Protein AF-A0A7S2VD18-F1 (afdb_monomer_lite)

Structure (mmCIF, N/CA/C/O backbone):
data_AF-A0A7S2VD18-F1
#
_entry.id   AF-A0A7S2VD18-F1
#
loop_
_atom_site.group_PDB
_atom_site.id
_atom_site.type_symbol
_atom_site.label_atom_id
_atom_site.label_alt_id
_atom_site.label_comp_id
_atom_site.label_asym_id
_atom_site.label_entity_id
_atom_site.label_seq_id
_atom_site.pdbx_PDB_ins_code
_atom_site.Cartn_x
_atom_site.Cartn_y
_atom_site.Cartn_z
_atom_site.occupancy
_atom_site.B_iso_or_equiv
_atom_site.auth_seq_id
_atom_site.auth_comp_id
_atom_site.auth_asym_id
_atom_site.auth_atom_id
_atom_site.pdbx_PDB_model_num
ATOM 1 N N . HIS A 1 1 ? -31.884 -11.769 34.885 1.00 42.38 1 HIS A N 1
ATOM 2 C CA . HIS A 1 1 ? -31.920 -12.269 33.497 1.00 42.38 1 HIS A CA 1
ATOM 3 C C . HIS A 1 1 ? -33.340 -12.726 33.202 1.00 42.38 1 HIS A C 1
ATOM 5 O O . HIS A 1 1 ? -33.779 -13.663 33.851 1.00 42.38 1 HIS A O 1
ATOM 11 N N . ASN A 1 2 ? -34.053 -12.038 32.304 1.00 47.75 2 ASN A N 1
ATOM 12 C CA . ASN A 1 2 ? -35.489 -12.194 31.984 1.00 47.75 2 ASN A CA 1
ATOM 13 C C . ASN A 1 2 ? -36.463 -11.432 32.894 1.00 47.75 2 ASN A C 1
ATOM 15 O O . ASN A 1 2 ? -37.519 -11.945 33.254 1.00 47.75 2 ASN A O 1
ATOM 19 N N . THR A 1 3 ? -36.136 -10.190 33.248 1.00 57.00 3 THR A N 1
ATOM 20 C CA . THR A 1 3 ? -37.194 -9.248 33.628 1.00 57.00 3 THR A CA 1
ATOM 21 C C . THR A 1 3 ? -37.973 -8.923 32.356 1.00 57.00 3 THR A C 1
ATOM 23 O O . THR A 1 3 ? -37.357 -8.606 31.337 1.00 57.00 3 THR A O 1
ATOM 26 N N . GLU A 1 4 ? -39.301 -9.046 32.381 1.00 71.44 4 GLU A N 1
ATOM 27 C CA . GLU A 1 4 ? -40.125 -8.611 31.252 1.00 71.44 4 GLU A CA 1
ATOM 28 C C . GLU A 1 4 ? -39.798 -7.152 30.925 1.00 71.44 4 GLU A C 1
ATOM 30 O O . GLU A 1 4 ? -39.636 -6.325 31.829 1.00 71.44 4 GLU A O 1
ATOM 35 N N . VAL A 1 5 ? -39.660 -6.846 29.632 1.00 76.94 5 VAL A N 1
ATOM 36 C CA . VAL A 1 5 ? -39.446 -5.472 29.175 1.00 76.94 5 VAL A CA 1
ATOM 37 C C . VAL A 1 5 ? -40.601 -4.633 29.736 1.00 76.94 5 VAL A C 1
ATOM 39 O O . VAL A 1 5 ? -41.756 -4.944 29.431 1.00 76.94 5 VAL A O 1
ATOM 42 N N . PRO A 1 6 ? -40.336 -3.614 30.580 1.00 79.00 6 PRO A N 1
ATOM 43 C CA . PRO A 1 6 ? -41.397 -2.857 31.231 1.00 79.00 6 PRO A CA 1
ATOM 44 C C . PRO A 1 6 ? -42.382 -2.309 30.201 1.00 79.00 6 PRO A C 1
ATOM 46 O O . PRO A 1 6 ? -41.964 -1.870 29.128 1.00 79.00 6 PRO A O 1
ATOM 49 N N . ALA A 1 7 ? -43.676 -2.299 30.526 1.00 76.00 7 ALA A N 1
ATOM 50 C CA . ALA A 1 7 ? -44.708 -1.808 29.616 1.00 76.00 7 ALA A CA 1
ATOM 51 C C . ALA A 1 7 ? -44.347 -0.411 29.067 1.00 76.00 7 ALA A C 1
ATOM 53 O O . ALA A 1 7 ? -44.071 0.513 29.832 1.00 76.00 7 ALA A O 1
ATOM 54 N N . GLY A 1 8 ? -44.309 -0.278 27.737 1.00 79.00 8 GLY A N 1
ATOM 55 C CA . GLY A 1 8 ? -43.903 0.950 27.037 1.00 79.00 8 GLY A CA 1
ATOM 56 C C . GLY A 1 8 ? -42.400 1.092 26.751 1.00 79.00 8 GLY A C 1
ATOM 57 O O . GLY A 1 8 ? -42.011 2.050 26.092 1.00 79.00 8 GLY A O 1
ATOM 58 N N . SER A 1 9 ? -41.555 0.158 27.198 1.00 83.19 9 SER A N 1
ATOM 59 C CA . SER A 1 9 ? -40.133 0.090 26.820 1.00 83.19 9 SER A CA 1
ATOM 60 C C . SER A 1 9 ? -39.953 -0.757 25.549 1.00 83.19 9 SER A C 1
ATOM 62 O O . SER A 1 9 ? -40.759 -1.643 25.269 1.00 83.19 9 SER A O 1
ATOM 64 N N . SER A 1 10 ? -38.898 -0.499 24.772 1.00 84.88 10 SER A N 1
ATOM 65 C CA . SER A 1 10 ? -38.593 -1.227 23.531 1.00 84.88 10 SER A CA 1
ATOM 66 C C . SER A 1 10 ? -37.154 -1.723 23.552 1.00 84.88 10 SER A C 1
ATOM 68 O O . SER A 1 10 ? -36.269 -0.998 23.978 1.00 84.88 10 SER A O 1
ATOM 70 N N . ILE A 1 11 ? -36.914 -2.935 23.058 1.00 88.31 11 ILE A N 1
ATOM 71 C CA . ILE A 1 11 ? -35.560 -3.446 22.771 1.00 88.31 11 ILE A CA 1
ATOM 72 C C . ILE A 1 11 ? -35.269 -3.495 21.263 1.00 88.31 11 ILE A C 1
ATOM 74 O O . ILE A 1 11 ? -34.164 -3.831 20.842 1.00 88.31 11 ILE A O 1
ATOM 78 N N . ALA A 1 12 ? -36.270 -3.159 20.442 1.00 89.06 12 ALA A N 1
ATOM 79 C CA . ALA A 1 12 ? -36.198 -3.243 18.987 1.00 89.06 12 ALA A CA 1
ATOM 80 C C . ALA A 1 12 ? -35.404 -2.088 18.355 1.00 89.06 12 ALA A C 1
ATOM 82 O O . ALA A 1 12 ? -34.996 -2.197 17.203 1.00 89.06 12 ALA A O 1
ATOM 83 N N . THR A 1 13 ? -35.186 -0.993 19.089 1.00 92.06 13 THR A N 1
ATOM 84 C CA . THR A 1 13 ? -34.386 0.157 18.639 1.00 92.06 13 THR A CA 1
ATOM 85 C C . THR A 1 13 ? -33.275 0.456 19.638 1.00 92.06 13 THR A C 1
ATOM 87 O O . THR A 1 13 ? -33.407 0.134 20.822 1.00 92.06 13 THR A O 1
ATOM 90 N N . ALA A 1 14 ? -32.203 1.095 19.169 1.00 92.75 14 ALA A N 1
ATOM 91 C CA . ALA A 1 14 ? -31.083 1.502 20.013 1.00 92.75 14 ALA A CA 1
ATOM 92 C C . ALA A 1 14 ? -31.538 2.448 21.134 1.00 92.75 14 ALA A C 1
ATOM 94 O O . ALA A 1 14 ? -31.178 2.261 22.291 1.00 92.75 14 ALA A O 1
ATOM 95 N N . GLU A 1 15 ? -32.412 3.413 20.833 1.00 94.62 15 GLU A N 1
ATOM 96 C CA . GLU A 1 15 ? -32.925 4.369 21.821 1.00 94.62 15 GLU A CA 1
ATOM 97 C C . GLU A 1 15 ? -33.686 3.655 22.939 1.00 94.62 15 GLU A C 1
ATOM 99 O O . GLU A 1 15 ? -33.481 3.943 24.115 1.00 94.62 15 GLU A O 1
ATOM 104 N N . GLY A 1 16 ? -34.533 2.684 22.586 1.00 93.69 16 GLY A N 1
ATOM 105 C CA . GLY A 1 16 ? -35.271 1.900 23.569 1.00 93.69 16 GLY A CA 1
ATOM 106 C C . GLY A 1 16 ? -34.349 1.063 24.462 1.00 93.69 16 GLY A C 1
ATOM 107 O O . GLY A 1 16 ? -34.550 1.020 25.679 1.00 93.69 16 GLY A O 1
ATOM 108 N N . ARG A 1 17 ? -33.314 0.443 23.876 1.00 94.00 17 ARG A N 1
ATOM 109 C CA . ARG A 1 17 ? -32.308 -0.324 24.625 1.00 94.00 17 ARG A CA 1
ATOM 110 C C . ARG A 1 17 ? -31.522 0.568 25.579 1.00 94.00 17 ARG A C 1
ATOM 112 O O . ARG A 1 17 ? -31.416 0.232 26.755 1.00 94.00 17 ARG A O 1
ATOM 119 N N . ILE A 1 18 ? -31.065 1.730 25.120 1.00 95.62 18 ILE A N 1
ATOM 120 C CA . ILE A 1 18 ? -30.351 2.712 25.947 1.00 95.62 18 ILE A CA 1
ATOM 121 C C . ILE A 1 18 ? -31.230 3.185 27.115 1.00 95.62 18 ILE A C 1
ATOM 123 O O . ILE A 1 18 ? -30.764 3.219 28.254 1.00 95.62 18 ILE A O 1
ATOM 127 N N . GLU A 1 19 ? -32.507 3.504 26.874 1.00 94.75 19 GLU A N 1
ATOM 128 C CA . GLU A 1 19 ? -33.447 3.900 27.937 1.00 94.75 19 GLU A CA 1
ATOM 129 C C . GLU A 1 19 ? -33.703 2.788 28.961 1.00 94.75 19 GLU A C 1
ATOM 131 O O . GLU A 1 19 ? -33.920 3.059 30.145 1.00 94.75 19 GLU A O 1
ATOM 136 N N . LEU A 1 20 ? -33.664 1.524 28.534 1.00 92.81 20 LEU A N 1
ATOM 137 C CA . LEU A 1 20 ? -33.739 0.396 29.453 1.00 92.81 20 LEU A CA 1
ATOM 138 C C . LEU A 1 20 ? -32.460 0.289 30.293 1.00 92.81 20 LEU A C 1
ATOM 140 O O . LEU A 1 20 ? -32.550 0.223 31.516 1.00 92.81 20 LEU A O 1
ATOM 144 N N . MET A 1 21 ? -31.294 0.345 29.646 1.00 95.00 21 MET A N 1
ATOM 145 C CA . MET A 1 21 ? -29.982 0.235 30.291 1.00 95.00 21 MET A CA 1
ATOM 146 C C . MET A 1 21 ? -29.711 1.356 31.305 1.00 95.00 21 MET A C 1
ATOM 148 O O . MET A 1 21 ? -28.999 1.126 32.274 1.00 95.00 21 MET A O 1
ATOM 152 N N . LYS A 1 22 ? -30.306 2.547 31.139 1.00 94.88 22 LYS A N 1
ATOM 153 C CA . LYS A 1 22 ? -30.208 3.667 32.102 1.00 94.88 22 LYS A CA 1
ATOM 154 C C . LYS A 1 22 ? -30.685 3.318 33.515 1.00 94.88 22 LYS A C 1
ATOM 156 O O . LYS A 1 22 ? -30.373 4.034 34.465 1.00 94.88 22 LYS A O 1
ATOM 161 N N . LYS A 1 23 ? -31.495 2.268 33.655 1.00 93.12 23 LYS A N 1
ATOM 162 C CA . LYS A 1 23 ? -32.048 1.826 34.942 1.00 93.12 23 LYS A CA 1
ATOM 163 C C . LYS A 1 23 ? -31.048 0.998 35.749 1.00 93.12 23 LYS A C 1
ATOM 165 O O . LYS A 1 23 ? -31.256 0.820 36.947 1.00 93.12 23 LYS A O 1
ATOM 170 N N . ASP A 1 24 ? -29.974 0.538 35.112 1.00 93.88 24 ASP A N 1
ATOM 171 C CA . ASP A 1 24 ? -28.981 -0.350 35.696 1.00 93.88 24 ASP A CA 1
ATOM 172 C C . ASP A 1 24 ? -27.612 0.338 35.786 1.00 93.88 24 ASP A C 1
ATOM 174 O O . ASP A 1 24 ? -27.201 1.100 34.914 1.00 93.88 24 ASP A O 1
ATOM 178 N N . ARG A 1 25 ? -26.868 0.054 36.861 1.00 95.94 25 ARG A N 1
ATOM 179 C CA . ARG A 1 25 ? -25.482 0.538 37.012 1.00 95.94 25 ARG A CA 1
ATOM 180 C C . ARG A 1 25 ? -24.513 -0.208 36.103 1.00 95.94 25 ARG A C 1
ATOM 182 O O . ARG A 1 25 ? -23.536 0.382 35.644 1.00 95.94 25 ARG A O 1
ATOM 189 N N . ILE A 1 26 ? -24.780 -1.495 35.885 1.00 97.38 26 ILE A N 1
ATOM 190 C CA . ILE A 1 26 ? -23.956 -2.421 35.111 1.00 97.38 26 ILE A CA 1
ATOM 191 C C . ILE A 1 26 ? -24.825 -3.062 34.032 1.00 97.38 26 ILE A C 1
ATOM 193 O O . ILE A 1 26 ? -25.928 -3.520 34.323 1.00 97.38 26 ILE A O 1
ATOM 197 N N . VAL A 1 27 ? -24.296 -3.164 32.815 1.00 97.12 27 VAL A N 1
ATOM 198 C CA . VAL A 1 27 ? -24.908 -3.927 31.719 1.00 97.12 27 VAL A CA 1
ATOM 199 C C . VAL A 1 27 ? -24.011 -5.107 31.383 1.00 97.12 27 VAL A C 1
ATOM 201 O O . VAL A 1 27 ? -22.812 -4.940 31.185 1.00 97.12 27 VAL A O 1
ATOM 204 N N . LEU A 1 28 ? -24.582 -6.307 31.302 1.00 95.94 28 LEU A N 1
ATOM 205 C CA . LEU A 1 28 ? -23.859 -7.487 30.829 1.00 95.94 28 LEU A CA 1
ATOM 206 C C . LEU A 1 28 ? -23.761 -7.420 29.300 1.00 95.94 28 LEU A C 1
ATOM 208 O O . LEU A 1 28 ? -24.764 -7.580 28.608 1.00 95.94 28 LEU A O 1
ATOM 212 N N . ALA A 1 29 ? -22.562 -7.146 28.794 1.00 95.81 29 ALA A N 1
ATOM 213 C CA . ALA A 1 29 ? -22.275 -6.949 27.379 1.00 95.81 29 ALA A CA 1
ATOM 214 C C . ALA A 1 29 ? -21.537 -8.179 26.837 1.00 95.81 29 ALA A C 1
ATOM 216 O O . ALA A 1 29 ? -20.308 -8.256 26.867 1.00 95.81 29 ALA A O 1
ATOM 217 N N . TYR A 1 30 ? -22.299 -9.189 26.425 1.00 94.38 30 TYR A N 1
ATOM 218 C CA . TYR A 1 30 ? -21.744 -10.438 25.908 1.00 94.38 30 TYR A CA 1
ATOM 219 C C . TYR A 1 30 ? -21.689 -10.382 24.390 1.00 94.38 30 TYR A C 1
ATOM 221 O O . TYR A 1 30 ? -22.725 -10.341 23.732 1.00 94.38 30 TYR A O 1
ATOM 229 N N . GLU A 1 31 ? -20.472 -10.375 23.865 1.00 93.94 31 GLU A N 1
ATOM 230 C CA . GLU A 1 31 ? -20.207 -10.457 22.440 1.00 93.94 31 GLU A CA 1
ATOM 231 C C . GLU A 1 31 ? -20.274 -11.915 21.976 1.00 93.94 31 GLU A C 1
ATOM 233 O O . GLU A 1 31 ? -19.953 -12.846 22.722 1.00 93.94 31 GLU A O 1
ATOM 238 N N . GLU A 1 32 ? -20.681 -12.125 20.726 1.00 90.88 32 GLU A N 1
ATOM 239 C CA . GLU A 1 32 ? -20.736 -13.468 20.134 1.00 90.88 32 GLU A CA 1
ATOM 240 C C . GLU A 1 32 ? -19.337 -14.016 19.813 1.00 90.88 32 GLU A C 1
ATOM 242 O O . GLU A 1 32 ? -19.140 -15.232 19.759 1.00 90.88 32 GLU A O 1
ATOM 247 N N . GLY A 1 33 ? -18.369 -13.117 19.615 1.00 89.25 33 GLY A N 1
ATOM 248 C CA . GLY A 1 33 ? -16.999 -13.422 19.230 1.00 89.25 33 GLY A CA 1
ATOM 249 C C . GLY A 1 33 ? -15.948 -12.894 20.208 1.00 89.25 33 GLY A C 1
ATOM 250 O O . GLY A 1 33 ? -16.144 -11.910 20.924 1.00 89.25 33 GLY A O 1
ATOM 251 N N . THR A 1 34 ? -14.785 -13.546 20.217 1.00 91.75 34 THR A N 1
ATOM 252 C CA . THR A 1 34 ? -13.590 -13.099 20.960 1.00 91.75 34 THR A CA 1
ATOM 253 C C . THR A 1 34 ? -12.460 -12.667 20.027 1.00 91.75 34 THR A C 1
ATOM 255 O O . THR A 1 34 ? -11.320 -12.495 20.465 1.00 91.75 34 THR A O 1
ATOM 258 N N . GLU A 1 35 ? -12.736 -12.551 18.728 1.00 92.94 35 GLU A N 1
ATOM 259 C CA . GLU A 1 35 ? -11.777 -12.107 17.726 1.00 92.94 35 GLU A CA 1
ATOM 260 C C . GLU A 1 35 ? -11.305 -10.687 18.028 1.00 92.94 35 GLU A C 1
ATOM 262 O O . GLU A 1 35 ? -12.056 -9.840 18.507 1.00 92.94 35 GLU A O 1
ATOM 267 N N . LYS A 1 36 ? -10.039 -10.403 17.715 1.00 91.06 36 LYS A N 1
ATOM 268 C CA . LYS A 1 36 ? -9.442 -9.086 17.942 1.00 91.06 36 LYS A CA 1
ATOM 269 C C . LYS A 1 36 ? -10.322 -7.982 17.338 1.00 91.06 36 LYS A C 1
ATOM 271 O O . LYS A 1 36 ? -10.675 -8.061 16.164 1.00 91.06 36 LYS A O 1
ATOM 276 N N . TYR A 1 37 ? -10.609 -6.942 18.124 1.00 89.94 37 TYR A N 1
ATOM 277 C CA . TYR A 1 37 ? -11.467 -5.805 17.747 1.00 89.94 37 TYR A CA 1
ATOM 278 C C . TYR A 1 37 ? -12.956 -6.114 17.520 1.00 89.94 37 TYR A C 1
ATOM 280 O O . TYR A 1 37 ? -13.683 -5.224 17.080 1.00 89.94 37 TYR A O 1
ATOM 288 N N . HIS A 1 38 ? -13.435 -7.325 17.817 1.00 93.00 38 HIS A N 1
ATOM 289 C CA . HIS A 1 38 ? -14.862 -7.621 17.748 1.00 93.00 38 HIS A CA 1
ATOM 290 C C . HIS A 1 38 ? -15.609 -6.908 18.885 1.00 93.00 38 HIS A C 1
ATOM 292 O O . HIS A 1 38 ? -15.365 -7.174 20.062 1.00 93.00 38 HIS A O 1
ATOM 298 N N . VAL A 1 39 ? -16.483 -5.973 18.514 1.00 93.69 39 VAL A N 1
ATOM 299 C CA . VAL A 1 39 ? -17.355 -5.213 19.414 1.00 93.69 39 VAL A CA 1
ATOM 300 C C . VAL A 1 39 ? -18.637 -4.851 18.671 1.00 93.69 39 VAL A C 1
ATOM 302 O O . VAL A 1 39 ? -18.583 -4.432 17.509 1.00 93.69 39 VAL A O 1
ATOM 305 N N . THR A 1 40 ? -19.783 -5.003 19.325 1.00 93.94 40 THR A N 1
ATOM 306 C CA . THR A 1 40 ? -21.100 -4.687 18.762 1.00 93.94 40 THR A CA 1
ATOM 307 C C . THR A 1 40 ? -21.732 -3.479 19.457 1.00 93.94 40 THR A C 1
ATOM 309 O O . THR A 1 40 ? -21.109 -2.787 20.267 1.00 93.94 40 THR A O 1
ATOM 312 N N . ASP A 1 41 ? -22.969 -3.157 19.084 1.00 94.12 41 ASP A N 1
ATOM 313 C CA . ASP A 1 41 ? -23.729 -2.029 19.614 1.00 94.12 41 ASP A CA 1
ATOM 314 C C . ASP A 1 41 ? -23.947 -2.116 21.131 1.00 94.12 41 ASP A C 1
ATOM 316 O O . ASP A 1 41 ? -23.948 -1.076 21.783 1.00 94.12 41 ASP A O 1
ATOM 320 N N . ILE A 1 42 ? -24.034 -3.316 21.719 1.00 95.19 42 ILE A N 1
ATOM 321 C CA . ILE A 1 42 ? -24.323 -3.497 23.153 1.00 95.19 42 ILE A CA 1
ATOM 322 C C . ILE A 1 42 ? -23.325 -2.782 24.080 1.00 95.19 42 ILE A C 1
ATOM 324 O O . ILE A 1 42 ? -23.728 -2.191 25.085 1.00 95.19 42 ILE A O 1
ATOM 328 N N . VAL A 1 43 ? -22.032 -2.785 23.738 1.00 96.50 43 VAL A N 1
ATOM 329 C CA . VAL A 1 43 ? -20.989 -2.105 24.523 1.00 96.50 43 VAL A CA 1
ATOM 330 C C . VAL A 1 43 ? -21.149 -0.590 24.424 1.00 96.50 43 VAL A C 1
ATOM 332 O O . VAL A 1 43 ? -21.114 0.110 25.437 1.00 96.50 43 VAL A O 1
ATOM 335 N N . TRP A 1 44 ? -21.363 -0.075 23.212 1.00 95.56 44 TRP A N 1
ATOM 336 C CA . TRP A 1 44 ? -21.533 1.358 22.977 1.00 95.56 44 TRP A CA 1
ATOM 337 C C . TRP A 1 44 ? -22.825 1.887 23.597 1.00 95.56 44 TRP A C 1
ATOM 339 O O . TRP A 1 44 ? -22.828 2.967 24.181 1.00 95.56 44 TRP A O 1
ATOM 349 N N . GLU A 1 45 ? -23.911 1.123 23.528 1.00 97.25 45 GLU A N 1
ATOM 350 C CA . GLU A 1 45 ? -25.192 1.461 24.145 1.00 97.25 45 GLU A CA 1
ATOM 351 C C . GLU A 1 45 ? -25.113 1.500 25.669 1.00 97.25 45 GLU A C 1
ATOM 353 O O . GLU A 1 45 ? -25.645 2.433 26.272 1.00 97.25 45 GLU A O 1
ATOM 358 N N . ALA A 1 46 ? -24.389 0.564 26.290 1.00 97.19 46 ALA A N 1
ATOM 359 C CA . ALA A 1 46 ? -24.127 0.594 27.727 1.00 97.19 46 ALA A CA 1
ATOM 360 C C . ALA A 1 46 ? -23.341 1.853 28.129 1.00 97.19 46 ALA A C 1
ATOM 362 O O . ALA A 1 46 ? -23.713 2.551 29.072 1.00 97.19 46 ALA A O 1
ATOM 363 N N . LEU A 1 47 ? -22.300 2.210 27.371 1.00 96.50 47 LEU A N 1
ATOM 364 C CA . LEU A 1 47 ? -21.568 3.456 27.605 1.00 96.50 47 LEU A CA 1
ATOM 365 C C . LEU A 1 47 ? -22.459 4.687 27.375 1.00 96.50 47 LEU A C 1
ATOM 367 O O . LEU A 1 47 ? -22.396 5.643 28.145 1.00 96.50 47 LEU A O 1
ATOM 371 N N . MET A 1 48 ? -23.330 4.700 26.369 1.00 95.75 48 MET A N 1
ATOM 372 C CA . MET A 1 48 ? -24.250 5.822 26.140 1.00 95.75 48 MET A CA 1
ATOM 373 C C . MET A 1 48 ? -25.324 5.946 27.228 1.00 95.75 48 MET A C 1
ATOM 375 O O . MET A 1 48 ? -25.727 7.062 27.558 1.00 95.75 48 MET A O 1
ATOM 379 N N . SER A 1 49 ? -25.768 4.833 27.818 1.00 96.56 49 SER A N 1
ATOM 380 C CA . SER A 1 49 ? -26.783 4.834 28.877 1.00 96.56 49 SER A CA 1
ATOM 381 C C . SER A 1 49 ? -26.262 5.351 30.220 1.00 96.56 49 SER A C 1
ATOM 383 O O . SER A 1 49 ? -27.056 5.720 31.081 1.00 96.56 49 SER A O 1
ATOM 385 N N . GLY A 1 50 ? -24.941 5.402 30.410 1.00 95.94 50 GLY A N 1
ATOM 386 C CA . GLY A 1 50 ? -24.337 5.699 31.710 1.00 95.94 50 GLY A CA 1
ATOM 387 C C . GLY A 1 50 ? -23.996 4.452 32.522 1.00 95.94 50 GLY A C 1
ATOM 388 O O . GLY A 1 50 ? -23.352 4.575 33.560 1.00 95.94 50 GLY A O 1
ATOM 389 N N . ALA A 1 51 ? -24.375 3.260 32.061 1.00 97.12 51 ALA A N 1
ATOM 390 C CA . ALA A 1 51 ? -23.987 2.015 32.703 1.00 97.12 51 ALA A CA 1
ATOM 391 C C . ALA A 1 51 ? -22.509 1.678 32.439 1.00 97.12 51 ALA A C 1
ATOM 393 O O . ALA A 1 51 ? -21.897 2.139 31.474 1.00 97.12 51 ALA A O 1
ATOM 394 N N . VAL A 1 52 ? -21.927 0.847 33.302 1.00 98.25 52 VAL A N 1
ATOM 395 C CA . VAL A 1 52 ? -20.611 0.242 33.063 1.00 98.25 52 VAL A CA 1
ATOM 396 C C . VAL A 1 52 ? -20.828 -1.100 32.361 1.00 98.25 52 VAL A C 1
ATOM 398 O O . VAL A 1 52 ? -21.496 -1.971 32.929 1.00 98.25 52 VAL A O 1
ATOM 401 N N . PRO A 1 53 ? -20.309 -1.310 31.142 1.00 98.00 53 PRO A N 1
ATOM 402 C CA . PRO A 1 53 ? -20.402 -2.606 30.490 1.00 98.00 53 PRO A CA 1
ATOM 403 C C . PRO A 1 53 ? -19.492 -3.631 31.180 1.00 98.00 53 PRO A C 1
ATOM 405 O O . PRO A 1 53 ? -18.307 -3.390 31.406 1.00 98.00 53 PRO A O 1
ATOM 408 N N . ALA A 1 54 ? -20.051 -4.798 31.485 1.00 97.94 54 ALA A N 1
ATOM 409 C CA . ALA A 1 54 ? -19.334 -5.997 31.892 1.00 97.94 54 ALA A CA 1
ATOM 410 C C . ALA A 1 54 ? -19.180 -6.917 30.680 1.00 97.94 54 ALA A C 1
ATOM 412 O O . ALA A 1 54 ? -20.118 -7.613 30.288 1.00 97.94 54 ALA A O 1
ATOM 413 N N . ILE A 1 55 ? -17.999 -6.859 30.072 1.00 97.25 55 ILE A N 1
ATOM 414 C CA . ILE A 1 55 ? -17.700 -7.381 28.747 1.00 97.25 55 ILE A CA 1
ATOM 415 C C . ILE A 1 55 ? -17.201 -8.820 28.828 1.00 97.25 55 ILE A C 1
ATOM 417 O O . ILE A 1 55 ? -16.207 -9.127 29.497 1.00 97.25 55 ILE A O 1
ATOM 421 N N . LEU A 1 56 ? -17.869 -9.682 28.066 1.00 95.62 56 LEU A N 1
ATOM 422 C CA . LEU A 1 56 ? -17.351 -10.973 27.633 1.00 95.62 56 LEU A CA 1
ATOM 423 C C . LEU A 1 56 ? -17.140 -10.893 26.122 1.00 95.62 56 LEU A C 1
ATOM 425 O O . LEU A 1 56 ? -18.114 -10.872 25.381 1.00 95.62 56 LEU A O 1
ATOM 429 N N . GLY A 1 57 ? -15.888 -10.812 25.676 1.00 93.94 57 GLY A N 1
ATOM 430 C CA . GLY A 1 57 ? -15.569 -10.592 24.268 1.00 93.94 57 GLY A CA 1
ATOM 431 C C . GLY A 1 57 ? -14.071 -10.443 24.033 1.00 93.94 57 GLY A C 1
ATOM 432 O O . GLY A 1 57 ? -13.256 -11.039 24.743 1.00 93.94 57 GLY A O 1
ATOM 433 N N . ALA A 1 58 ? -13.704 -9.644 23.034 1.00 94.31 58 ALA A N 1
ATOM 434 C CA . ALA A 1 58 ? -12.315 -9.418 22.655 1.00 94.31 58 ALA A CA 1
ATOM 435 C C . ALA A 1 58 ? -11.495 -8.772 23.792 1.00 94.31 58 ALA A C 1
ATOM 437 O O . ALA A 1 58 ? -11.837 -7.712 24.318 1.00 94.31 58 ALA A O 1
ATOM 438 N N . SER A 1 59 ? -10.370 -9.391 24.156 1.00 90.19 59 SER A N 1
ATOM 439 C CA . SER A 1 59 ? -9.544 -8.950 25.292 1.00 90.19 59 SER A CA 1
ATOM 440 C C . SER A 1 59 ? -8.783 -7.647 25.042 1.00 90.19 59 SER A C 1
ATOM 442 O O . SER A 1 59 ? -8.363 -6.987 25.985 1.00 90.19 59 SER A O 1
ATOM 444 N N . ASN A 1 60 ? -8.603 -7.253 23.780 1.00 92.75 60 ASN A N 1
ATOM 445 C CA . ASN A 1 60 ? -7.848 -6.056 23.414 1.00 92.75 60 ASN A CA 1
ATOM 446 C C . ASN A 1 60 ? -8.703 -4.778 23.370 1.00 92.75 60 ASN A C 1
ATOM 448 O O . ASN A 1 60 ? -8.185 -3.709 23.052 1.00 92.75 60 ASN A O 1
ATOM 452 N N . LEU A 1 61 ? -10.005 -4.861 23.668 1.00 93.56 61 LEU A N 1
ATOM 453 C CA . LEU A 1 61 ? -10.874 -3.682 23.684 1.00 93.56 61 LEU A CA 1
ATOM 454 C C . LEU A 1 61 ? -10.465 -2.684 24.774 1.00 93.56 61 LEU A C 1
ATOM 456 O O . LEU A 1 61 ? -10.580 -1.484 24.542 1.00 93.56 61 LEU A O 1
ATOM 460 N N . GLU A 1 62 ? -9.953 -3.162 25.914 1.00 92.06 62 GLU A N 1
ATOM 461 C CA . GLU A 1 62 ? -9.487 -2.325 27.031 1.00 92.06 62 GLU A CA 1
ATOM 462 C C . GLU A 1 62 ? -8.359 -1.374 26.613 1.00 92.06 62 GLU A C 1
ATOM 464 O O . GLU A 1 62 ? -8.356 -0.201 26.976 1.00 92.06 62 GLU A O 1
ATOM 469 N N . THR A 1 63 ? -7.403 -1.877 25.832 1.00 89.62 63 THR A N 1
ATOM 470 C CA . THR A 1 63 ? -6.210 -1.122 25.435 1.00 89.62 63 THR A CA 1
ATOM 471 C C . THR A 1 63 ? -6.424 -0.353 24.138 1.00 89.62 63 THR A C 1
ATOM 473 O O . THR A 1 63 ? -5.963 0.784 23.991 1.00 89.62 63 THR A O 1
ATOM 476 N N . ASP A 1 64 ? -7.132 -0.961 23.187 1.00 90.31 64 ASP A N 1
ATOM 477 C CA . ASP A 1 64 ? -7.088 -0.507 21.803 1.00 90.31 64 ASP A CA 1
ATOM 478 C C . ASP A 1 64 ? -8.342 0.241 21.359 1.00 90.31 64 ASP A C 1
ATOM 480 O O . ASP A 1 64 ? -8.271 0.931 20.346 1.00 90.31 64 ASP A O 1
ATOM 484 N N . ILE A 1 65 ? -9.481 0.105 22.050 1.00 91.25 65 ILE A N 1
ATOM 485 C CA . ILE A 1 65 ? -10.767 0.643 21.575 1.00 91.25 65 ILE A CA 1
ATOM 486 C C . ILE A 1 65 ? -11.416 1.549 22.616 1.00 91.25 65 ILE A C 1
ATOM 488 O O . ILE A 1 65 ? -11.626 2.728 22.329 1.00 91.25 65 ILE A O 1
ATOM 492 N N . LEU A 1 66 ? -11.699 1.029 23.808 1.00 94.75 66 LEU A N 1
ATOM 493 C CA . LEU A 1 66 ? -12.470 1.728 24.829 1.00 94.75 66 LEU A CA 1
ATOM 494 C C . LEU A 1 66 ? -11.616 2.732 25.621 1.00 94.75 66 LEU A C 1
ATOM 496 O O . LEU A 1 66 ? -10.388 2.611 25.663 1.00 94.75 66 LEU A O 1
ATOM 500 N N . PRO A 1 67 ? -12.244 3.737 26.259 1.00 95.50 67 PRO A N 1
ATOM 501 C CA . PRO A 1 67 ? -11.553 4.607 27.202 1.00 95.50 67 PRO A CA 1
ATOM 502 C C . PRO A 1 67 ? -10.970 3.812 28.380 1.00 95.50 67 PRO A C 1
ATOM 504 O O . PRO A 1 67 ? -11.540 2.786 28.773 1.00 95.50 67 PRO A O 1
ATOM 507 N N . PRO A 1 68 ? -9.870 4.282 28.989 1.00 93.81 68 PRO A N 1
ATOM 508 C CA . PRO A 1 68 ? -9.273 3.610 30.136 1.00 93.81 68 PRO A CA 1
ATOM 509 C C . PRO A 1 68 ? -10.274 3.527 31.291 1.00 93.81 68 PRO A C 1
ATOM 511 O O . PRO A 1 68 ? -10.999 4.484 31.560 1.00 93.81 68 PRO A O 1
ATOM 514 N N . ASN A 1 69 ? -10.298 2.384 31.981 1.00 95.81 69 ASN A N 1
ATOM 515 C CA . ASN A 1 69 ? -11.188 2.137 33.119 1.00 95.81 69 ASN A CA 1
ATOM 516 C C . ASN A 1 69 ? -12.671 2.447 32.820 1.00 95.81 69 ASN A C 1
ATOM 518 O O . ASN A 1 69 ? -13.361 3.013 33.655 1.00 95.81 69 ASN A O 1
ATOM 522 N N . SER A 1 70 ? -13.170 2.126 31.622 1.00 97.06 70 SER A N 1
ATOM 523 C CA . SER A 1 70 ? -14.573 2.377 31.237 1.00 97.06 70 SER A CA 1
ATOM 524 C C . SER A 1 70 ? -15.469 1.138 31.271 1.00 97.06 70 SER A C 1
ATOM 526 O O . SER A 1 70 ? -16.685 1.257 31.131 1.00 97.06 70 SER A O 1
ATOM 528 N N . ALA A 1 71 ? -14.886 -0.048 31.454 1.00 97.50 71 ALA A N 1
ATOM 529 C CA . ALA A 1 71 ? -15.568 -1.330 31.349 1.00 97.50 71 ALA A CA 1
ATOM 530 C C . ALA A 1 71 ? -14.945 -2.375 32.284 1.00 97.50 71 ALA A C 1
ATOM 532 O O . ALA A 1 71 ? -13.778 -2.278 32.662 1.00 97.50 71 ALA A O 1
ATOM 533 N N . LEU A 1 72 ? -15.724 -3.400 32.621 1.00 97.69 72 LEU A N 1
ATOM 534 C CA . LEU A 1 72 ? -15.280 -4.573 33.370 1.00 97.69 72 LEU A CA 1
ATOM 535 C C . LEU A 1 72 ? -15.005 -5.710 32.385 1.00 97.69 72 LEU A C 1
ATOM 537 O O . LEU A 1 72 ? -15.910 -6.116 31.665 1.00 97.69 72 LEU A O 1
ATOM 541 N N . PHE A 1 73 ? -13.796 -6.265 32.374 1.00 96.88 73 PHE A N 1
ATOM 542 C CA . PHE A 1 73 ? -13.423 -7.320 31.428 1.00 96.88 73 PHE A CA 1
ATOM 543 C C . PHE A 1 73 ? -13.376 -8.688 32.096 1.00 96.88 73 PHE A C 1
ATOM 545 O O . PHE A 1 73 ? -12.562 -8.924 32.991 1.00 96.88 73 PHE A O 1
ATOM 552 N N . ALA A 1 74 ? -14.199 -9.626 31.622 1.00 95.19 74 ALA A N 1
ATOM 553 C CA . ALA A 1 74 ? -14.187 -11.003 32.115 1.00 95.19 74 ALA A CA 1
ATOM 554 C C . ALA A 1 74 ? -12.824 -11.688 31.895 1.00 95.19 74 ALA A C 1
ATOM 556 O O . ALA A 1 74 ? -12.397 -12.493 32.723 1.00 95.19 74 ALA A O 1
ATOM 557 N N . SER A 1 75 ? -12.100 -11.320 30.830 1.00 93.50 75 SER A N 1
ATOM 558 C CA . SER A 1 75 ? -10.762 -11.839 30.505 1.00 93.50 75 SER A CA 1
ATOM 559 C C . SER A 1 75 ? -9.700 -11.547 31.567 1.00 93.50 75 SER A C 1
ATOM 561 O O . SER A 1 75 ? -8.678 -12.229 31.600 1.00 93.50 75 SER A O 1
ATOM 563 N N . ASN A 1 76 ? -9.936 -10.573 32.452 1.00 94.88 76 ASN A N 1
ATOM 564 C CA . ASN A 1 76 ? -9.001 -10.209 33.519 1.00 94.88 76 ASN A CA 1
ATOM 565 C C . ASN A 1 76 ? -9.098 -11.160 34.730 1.00 94.88 76 ASN A C 1
ATOM 567 O O . ASN A 1 76 ? -8.337 -11.034 35.690 1.00 94.88 76 ASN A O 1
ATOM 571 N N . TYR A 1 77 ? -10.008 -12.140 34.687 1.00 95.69 77 TYR A N 1
ATOM 572 C CA . TYR A 1 77 ? -10.271 -13.075 35.774 1.00 95.69 77 TYR A CA 1
ATOM 573 C C . TYR A 1 77 ? -10.067 -14.516 35.321 1.00 95.69 77 TYR A C 1
ATOM 575 O O . TYR A 1 77 ? -10.449 -14.924 34.231 1.00 95.69 77 TYR A O 1
ATOM 583 N N . ASN A 1 78 ? -9.511 -15.331 36.216 1.00 94.56 78 ASN A N 1
ATOM 584 C CA . ASN A 1 78 ? -9.325 -16.763 35.988 1.00 94.56 78 ASN A CA 1
ATOM 585 C C . ASN A 1 78 ? -10.516 -17.626 36.448 1.00 94.56 78 ASN A C 1
ATOM 587 O O . ASN A 1 78 ? -10.412 -18.850 36.470 1.00 94.56 78 ASN A O 1
ATOM 591 N N . SER A 1 79 ? -11.616 -17.003 36.880 1.00 96.12 79 SER A N 1
ATOM 592 C CA . SER A 1 79 ? -12.821 -17.678 37.370 1.00 96.12 79 SER A CA 1
ATOM 593 C C . SER A 1 79 ? -14.040 -16.764 37.238 1.00 96.12 79 SER A C 1
ATOM 595 O O . SER A 1 79 ? -13.966 -15.569 37.541 1.00 96.12 79 SER A O 1
ATOM 597 N N . TRP A 1 80 ? -15.170 -17.357 36.842 1.00 94.94 80 TRP A N 1
ATOM 598 C CA . TRP A 1 80 ? -16.463 -16.678 36.768 1.00 94.94 80 TRP A CA 1
ATOM 599 C C . TRP A 1 80 ? -16.936 -16.164 38.125 1.00 94.94 80 TRP A C 1
ATOM 601 O O . TRP A 1 80 ? -17.421 -15.041 38.191 1.00 94.94 80 TRP A O 1
ATOM 611 N N . ASP A 1 81 ? -16.718 -16.924 39.202 1.00 97.19 81 ASP A N 1
ATOM 612 C CA . ASP A 1 81 ? -17.106 -16.513 40.557 1.00 97.19 81 ASP A CA 1
ATOM 613 C C . ASP A 1 81 ? -16.395 -15.226 40.981 1.00 97.19 81 ASP A C 1
ATOM 615 O O . ASP A 1 81 ? -17.008 -14.328 41.559 1.00 97.19 81 ASP A O 1
ATOM 619 N N . LYS A 1 82 ? -15.099 -15.103 40.663 1.00 97.38 82 LYS A N 1
ATOM 620 C CA . LYS A 1 82 ? -14.333 -13.886 40.964 1.00 97.38 82 LYS A CA 1
ATOM 621 C C . LYS A 1 82 ? -14.818 -12.699 40.144 1.00 97.38 82 LYS A C 1
ATOM 623 O O . LYS A 1 82 ? -14.950 -11.608 40.692 1.00 97.38 82 LYS A O 1
ATOM 628 N N . PHE A 1 83 ? -15.096 -12.914 38.858 1.00 97.00 83 PHE A N 1
ATOM 629 C CA . PHE A 1 83 ? -15.642 -11.865 38.003 1.00 97.00 83 PHE A CA 1
ATOM 630 C C . PHE A 1 83 ? -17.013 -11.405 38.508 1.00 97.00 83 PHE A C 1
ATOM 632 O O . PHE A 1 83 ? -17.210 -10.212 38.716 1.00 97.00 83 PHE A O 1
ATOM 639 N N . SER A 1 84 ? -17.932 -12.329 38.809 1.00 96.56 84 SER A N 1
ATOM 640 C CA . SER A 1 84 ? -19.261 -11.986 39.325 1.00 96.56 84 SER A CA 1
ATOM 641 C C . SER A 1 84 ? -19.203 -11.288 40.682 1.00 96.56 84 SER A C 1
ATOM 643 O O . SER A 1 84 ? -19.939 -10.329 40.900 1.00 96.56 84 SER A O 1
ATOM 645 N N . GLN A 1 85 ? -18.308 -11.721 41.579 1.00 97.75 85 GLN A N 1
ATOM 646 C CA . GLN A 1 85 ? -18.096 -11.055 42.867 1.00 97.75 85 GLN A CA 1
ATOM 647 C C . GLN A 1 85 ? -17.615 -9.617 42.674 1.00 97.75 85 GLN A C 1
ATOM 649 O O . GLN A 1 85 ? -18.106 -8.719 43.351 1.00 97.75 85 GLN A O 1
ATOM 654 N N . TYR A 1 86 ? -16.691 -9.383 41.740 1.00 97.75 86 TYR A N 1
ATOM 655 C CA . TYR A 1 86 ? -16.208 -8.035 41.462 1.00 97.75 86 TYR A CA 1
ATOM 656 C C . TYR A 1 86 ? -17.274 -7.160 40.793 1.00 97.75 86 TYR A C 1
ATOM 658 O O . TYR A 1 86 ? -17.480 -6.026 41.211 1.00 97.75 86 TYR A O 1
ATOM 666 N N . VAL A 1 87 ? -18.020 -7.696 39.822 1.00 97.75 87 VAL A N 1
ATOM 667 C CA . VAL A 1 87 ? -19.162 -6.998 39.208 1.00 97.75 87 VAL A CA 1
ATOM 668 C C . VAL A 1 87 ? -20.176 -6.569 40.273 1.00 97.75 87 VAL A C 1
ATOM 670 O O . VAL A 1 87 ? -20.632 -5.427 40.258 1.00 97.75 87 VAL A O 1
ATOM 673 N N . GLN A 1 88 ? -20.495 -7.449 41.227 1.00 96.94 88 GLN A N 1
ATOM 674 C CA . GLN A 1 88 ? -21.397 -7.128 42.332 1.00 96.94 88 GLN A CA 1
ATOM 675 C C . GLN A 1 88 ? -20.820 -6.042 43.253 1.00 96.94 88 GLN A C 1
ATOM 677 O O . GLN A 1 88 ? -21.531 -5.106 43.603 1.00 96.94 88 GLN A O 1
ATOM 682 N N . GLN A 1 89 ? -19.529 -6.114 43.593 1.00 97.38 89 GLN A N 1
ATOM 683 C CA . GLN A 1 89 ? -18.861 -5.078 44.393 1.00 97.38 89 GLN A CA 1
ATOM 684 C C . GLN A 1 89 ? -18.955 -3.695 43.739 1.00 97.38 89 GLN A C 1
ATOM 686 O O . GLN A 1 89 ? -19.299 -2.724 44.414 1.00 97.38 89 GLN A O 1
ATOM 691 N N . VAL A 1 90 ? -18.717 -3.616 42.427 1.00 97.56 90 VAL A N 1
ATOM 692 C CA . VAL A 1 90 ? -18.824 -2.361 41.670 1.00 97.56 90 VAL A CA 1
ATOM 693 C C . VAL A 1 90 ? -20.277 -1.893 41.586 1.00 97.56 90 VAL A C 1
ATOM 695 O O . VAL A 1 90 ? -20.542 -0.700 41.702 1.00 97.56 90 VAL A O 1
ATOM 698 N N . ALA A 1 91 ? -21.237 -2.807 41.426 1.00 96.19 91 ALA A N 1
ATOM 699 C CA . ALA A 1 91 ? -22.656 -2.462 41.415 1.00 96.19 91 ALA A CA 1
ATOM 700 C C . ALA A 1 91 ? -23.134 -1.896 42.764 1.00 96.19 91 ALA A C 1
ATOM 702 O O . ALA A 1 91 ? -23.945 -0.967 42.775 1.00 96.19 91 ALA A O 1
ATOM 703 N N . ASP A 1 92 ? -22.620 -2.410 43.884 1.00 97.06 92 ASP A N 1
ATOM 704 C CA . ASP A 1 92 ? -23.029 -2.018 45.237 1.00 97.06 92 ASP A CA 1
ATOM 705 C C . ASP A 1 92 ? -22.276 -0.776 45.759 1.00 97.06 92 ASP A C 1
ATOM 707 O O . ASP A 1 92 ? -22.844 0.009 46.525 1.00 97.06 92 ASP A O 1
ATOM 711 N N . SER A 1 93 ? -21.035 -0.534 45.316 1.00 97.69 93 SER A N 1
ATOM 712 C CA . SER A 1 93 ? -20.237 0.643 45.695 1.00 97.69 93 SER A CA 1
ATOM 713 C C . SER A 1 93 ? -20.402 1.793 44.705 1.00 97.69 93 SER A C 1
ATOM 715 O O . SER A 1 93 ? -19.993 1.724 43.546 1.00 97.69 93 SER A O 1
ATOM 717 N N . LYS A 1 94 ? -20.932 2.915 45.202 1.00 96.00 94 LYS A N 1
ATOM 718 C CA . LYS A 1 94 ? -21.049 4.150 44.422 1.00 96.00 94 LYS A CA 1
ATOM 719 C C . LYS A 1 94 ? -19.676 4.653 43.970 1.00 96.00 94 LYS A C 1
ATOM 721 O O . LYS A 1 94 ? -19.521 5.025 42.816 1.00 96.00 94 LYS A O 1
ATOM 726 N N . GLU A 1 95 ? -18.693 4.629 44.861 1.00 97.44 95 GLU A N 1
ATOM 727 C CA . GLU A 1 95 ? -17.344 5.135 44.614 1.00 97.44 95 GLU A CA 1
ATOM 728 C C . GLU A 1 95 ? -16.636 4.327 43.521 1.00 97.44 95 GLU A C 1
ATOM 730 O O . GLU A 1 95 ? -16.016 4.899 42.625 1.00 97.44 95 GLU A O 1
ATOM 735 N N . GLN A 1 96 ? -16.757 2.994 43.557 1.00 97.38 96 GLN A N 1
ATOM 736 C CA . GLN A 1 96 ? -16.194 2.145 42.509 1.00 97.38 96 GLN A CA 1
ATOM 737 C C . GLN A 1 96 ? -16.885 2.398 41.173 1.00 97.38 96 GLN A C 1
ATOM 739 O O . GLN A 1 96 ? -16.199 2.606 40.175 1.00 97.38 96 GLN A O 1
ATOM 744 N N . TRP A 1 97 ? -18.219 2.442 41.148 1.00 97.38 97 TRP A N 1
ATOM 745 C CA . TRP A 1 97 ? -18.967 2.740 39.928 1.00 97.38 97 TRP A CA 1
ATOM 746 C C . TRP A 1 97 ? -18.612 4.116 39.339 1.00 97.38 97 TRP A C 1
ATOM 748 O O . TRP A 1 97 ? -18.376 4.217 38.137 1.00 97.38 97 TRP A O 1
ATOM 758 N N . GLU A 1 98 ? -18.495 5.161 40.166 1.00 96.56 98 GLU A N 1
ATOM 759 C CA . GLU A 1 98 ? -18.088 6.505 39.727 1.00 96.56 98 GLU A CA 1
ATOM 760 C C . GLU A 1 98 ? -16.672 6.511 39.136 1.00 96.56 98 GLU A C 1
ATOM 762 O O . GLU A 1 98 ? -16.416 7.235 38.171 1.00 96.56 98 GLU A O 1
ATOM 767 N N . SER A 1 99 ? -15.765 5.657 39.628 1.00 97.25 99 SER A N 1
ATOM 768 C CA . SER A 1 99 ? -14.424 5.531 39.044 1.00 97.25 99 SER A CA 1
ATOM 769 C C . SER A 1 99 ? -14.454 5.087 37.574 1.00 97.25 99 SER A C 1
ATOM 771 O O . SER A 1 99 ? -13.640 5.574 36.783 1.00 97.25 99 SER A O 1
ATOM 773 N N . PHE A 1 100 ? -15.435 4.262 37.177 1.00 97.69 100 PHE A N 1
ATOM 774 C CA . PHE A 1 100 ? -15.635 3.838 35.785 1.00 97.69 100 PHE A CA 1
ATOM 775 C C . PHE A 1 100 ? -16.249 4.920 34.882 1.00 97.69 100 PHE A C 1
ATOM 777 O O . PHE A 1 100 ? -16.280 4.777 33.662 1.00 97.69 100 PHE A O 1
ATOM 784 N N . GLN A 1 101 ? -16.738 6.018 35.464 1.00 96.75 101 GLN A N 1
ATOM 785 C CA . GLN A 1 101 ? -17.295 7.160 34.732 1.00 96.75 101 GLN A CA 1
ATOM 786 C C . GLN A 1 101 ? -16.288 8.308 34.574 1.00 96.75 101 GLN A C 1
ATOM 788 O O . GLN A 1 101 ? -16.538 9.237 33.807 1.00 96.75 101 GLN A O 1
ATOM 793 N N . SER A 1 102 ? -15.149 8.248 35.274 1.00 96.44 102 SER A N 1
ATOM 794 C CA . SER A 1 102 ? -14.151 9.328 35.335 1.00 96.44 102 SER A CA 1
ATOM 795 C C . SER A 1 102 ? -13.614 9.758 33.964 1.00 96.44 102 SER A C 1
ATOM 797 O O . SER A 1 102 ? -13.391 10.949 33.736 1.00 96.44 102 SER A O 1
ATOM 799 N N . TRP A 1 103 ? -13.496 8.817 33.021 1.00 95.88 103 TRP A N 1
ATOM 800 C CA . TRP A 1 103 ? -13.025 9.077 31.658 1.00 95.88 103 TRP A CA 1
ATOM 801 C C . TRP A 1 103 ? -13.897 10.086 30.896 1.00 95.88 103 TRP A C 1
ATOM 803 O O . TRP A 1 103 ? -13.402 10.760 30.000 1.00 95.88 103 TRP A O 1
ATOM 813 N N . ARG A 1 104 ? -15.180 10.241 31.257 1.00 95.50 104 ARG A N 1
ATOM 814 C CA . ARG A 1 104 ? -16.107 11.178 30.593 1.00 95.50 104 ARG A CA 1
ATOM 815 C C . ARG A 1 104 ? -15.764 12.644 30.816 1.00 95.50 104 ARG A C 1
ATOM 817 O O . ARG A 1 104 ? -16.277 13.502 30.109 1.00 95.50 104 ARG A O 1
ATOM 824 N N . THR A 1 105 ? -14.983 12.930 31.848 1.00 96.00 105 THR A N 1
ATOM 825 C CA . THR A 1 105 ? -14.523 14.281 32.187 1.00 96.00 105 THR A CA 1
ATOM 826 C C . THR A 1 105 ? -13.017 14.435 32.011 1.00 96.00 105 THR A C 1
ATOM 828 O O . THR A 1 105 ? -12.487 15.522 32.220 1.00 96.00 105 THR A O 1
ATOM 831 N N . ASP A 1 106 ? -12.324 13.358 31.638 1.00 96.69 106 ASP A N 1
ATOM 832 C CA . ASP A 1 106 ? -10.903 13.380 31.317 1.00 96.69 106 ASP A CA 1
ATOM 833 C C . ASP A 1 106 ? -10.724 13.796 29.852 1.00 96.69 106 ASP A C 1
ATOM 835 O O . ASP A 1 106 ? -10.957 13.021 28.923 1.00 96.69 106 ASP A O 1
ATOM 839 N N . GLU A 1 107 ? -10.288 15.038 29.651 1.00 96.31 107 GLU A N 1
ATOM 840 C CA . GLU A 1 107 ? -10.042 15.619 28.330 1.00 96.31 107 GLU A CA 1
ATOM 841 C C . GLU A 1 107 ? -9.063 14.782 27.494 1.00 96.31 107 GLU A C 1
ATOM 843 O O . GLU A 1 107 ? -9.255 14.625 26.286 1.00 96.31 107 GLU A O 1
ATOM 848 N N . LYS A 1 108 ? -8.048 14.173 28.122 1.00 95.88 108 LYS A N 1
ATOM 849 C CA . LYS A 1 108 ? -7.074 13.336 27.415 1.00 95.88 108 LYS A CA 1
ATOM 850 C C . LYS A 1 108 ? -7.717 12.038 26.935 1.00 95.88 108 LYS A C 1
ATOM 852 O O . LYS A 1 108 ? -7.469 11.620 25.801 1.00 95.88 108 LYS A O 1
ATOM 857 N N . ALA A 1 109 ? -8.528 11.399 27.778 1.00 94.31 109 ALA A N 1
ATOM 858 C CA . ALA A 1 109 ? -9.240 10.175 27.418 1.00 94.31 109 ALA A CA 1
ATOM 859 C C . ALA A 1 109 ? -10.242 10.426 26.281 1.00 94.31 109 ALA A C 1
ATOM 861 O O . ALA A 1 109 ? -10.270 9.662 25.315 1.00 94.31 109 ALA A O 1
ATOM 862 N N . LEU A 1 110 ? -11.003 11.523 26.361 1.00 94.50 110 LEU A N 1
ATOM 863 C CA . LEU A 1 110 ? -11.945 11.931 25.318 1.00 94.50 110 LEU A CA 1
ATOM 864 C C . LEU A 1 110 ? -11.239 12.233 23.995 1.00 94.50 110 LEU A C 1
ATOM 866 O O . LEU A 1 110 ? -11.606 11.655 22.978 1.00 94.50 110 LEU A O 1
ATOM 870 N N . THR A 1 111 ? -10.184 13.052 24.014 1.00 94.62 111 THR A N 1
ATOM 871 C CA . THR A 1 111 ? -9.416 13.392 22.803 1.00 94.62 111 THR A CA 1
ATOM 872 C C . THR A 1 111 ? -8.846 12.134 22.144 1.00 94.62 111 THR A C 1
ATOM 874 O O . THR A 1 111 ? -9.001 11.936 20.943 1.00 94.62 111 THR A O 1
ATOM 877 N N . THR A 1 112 ? -8.272 11.221 22.937 1.00 92.81 112 THR A N 1
ATOM 878 C CA . THR A 1 112 ? -7.729 9.949 22.425 1.00 92.81 112 THR A CA 1
ATOM 879 C C . THR A 1 112 ? -8.817 9.089 21.771 1.00 92.81 112 THR A C 1
ATOM 881 O O . THR A 1 112 ? -8.589 8.485 20.720 1.00 92.81 112 THR A O 1
ATOM 884 N N . LEU A 1 113 ? -10.007 9.017 22.380 1.00 91.50 113 LEU A N 1
ATOM 885 C CA . LEU A 1 113 ? -11.145 8.280 21.828 1.00 91.50 113 LEU A CA 1
ATOM 886 C C . LEU A 1 113 ? -11.641 8.916 20.520 1.00 91.50 113 LEU A C 1
ATOM 888 O O . LEU A 1 113 ? -11.872 8.205 19.542 1.00 91.50 113 LEU A O 1
ATOM 892 N N . GLU A 1 114 ? -11.790 10.241 20.495 1.00 91.81 114 GLU A N 1
ATOM 893 C CA . GLU A 1 114 ? -12.245 10.995 19.325 1.00 91.81 114 GLU A CA 1
ATOM 894 C C . GLU A 1 114 ? -11.283 10.854 18.145 1.00 91.81 114 GLU A C 1
ATOM 896 O O . GLU A 1 114 ? -11.727 10.575 17.032 1.00 91.81 114 GLU A O 1
ATOM 901 N N . GLU A 1 115 ? -9.974 10.981 18.377 1.00 91.25 115 GLU A N 1
ATOM 902 C CA . GLU A 1 115 ? -8.942 10.784 17.354 1.00 91.25 115 GLU A CA 1
ATOM 903 C C . GLU A 1 115 ? -8.983 9.364 16.784 1.00 91.25 115 GLU A C 1
ATOM 905 O O . GLU A 1 115 ? -8.957 9.171 15.565 1.00 91.25 115 GLU A O 1
ATOM 910 N N . ARG A 1 116 ? -9.110 8.358 17.657 1.00 88.25 116 ARG A N 1
ATOM 911 C CA . ARG A 1 116 ? -9.181 6.946 17.267 1.00 88.25 116 ARG A CA 1
ATOM 912 C C . ARG A 1 116 ? -10.422 6.633 16.438 1.00 88.25 116 ARG A C 1
ATOM 914 O O . ARG A 1 116 ? -10.344 5.851 15.495 1.00 88.25 116 ARG A O 1
ATOM 921 N N . LEU A 1 117 ? -11.562 7.230 16.777 1.00 88.75 117 LEU A N 1
ATOM 922 C CA . LEU A 1 117 ? -12.831 7.027 16.078 1.00 88.75 117 LEU A CA 1
ATOM 923 C C . LEU A 1 117 ? -13.083 8.070 14.983 1.00 88.75 117 LEU A C 1
ATOM 925 O O . LEU A 1 117 ? -14.141 8.043 14.355 1.00 88.75 117 LEU A O 1
ATOM 929 N N . ASN A 1 118 ? -12.131 8.957 14.685 1.00 90.06 118 ASN A N 1
ATOM 930 C CA . ASN A 1 118 ? -12.315 10.043 13.722 1.00 90.06 118 ASN A CA 1
ATOM 931 C C . ASN A 1 118 ? -12.695 9.535 12.318 1.00 90.06 118 ASN A C 1
ATOM 933 O O . ASN A 1 118 ? -13.501 10.152 11.616 1.00 90.06 118 ASN A O 1
ATOM 937 N N . PHE A 1 119 ? -12.207 8.350 11.935 1.00 87.44 119 PHE A N 1
ATOM 938 C CA . PHE A 1 119 ? -12.550 7.704 10.664 1.00 87.44 119 PHE A CA 1
ATOM 939 C C . PHE A 1 119 ? -14.058 7.406 10.518 1.00 87.44 119 PHE A C 1
ATOM 941 O O . PHE A 1 119 ? -14.567 7.264 9.400 1.00 87.44 119 PHE A O 1
ATOM 948 N N . THR A 1 120 ? -14.806 7.333 11.626 1.00 88.81 120 THR A N 1
ATOM 949 C CA . THR A 1 120 ? -16.257 7.081 11.628 1.00 88.81 120 THR A CA 1
ATOM 950 C C . THR A 1 120 ? -17.076 8.252 11.082 1.00 88.81 120 THR A C 1
ATOM 952 O O . THR A 1 120 ? -18.214 8.044 10.666 1.00 88.81 120 THR A O 1
ATOM 955 N N . ARG A 1 121 ? -16.487 9.456 10.974 1.00 90.19 121 ARG A N 1
ATOM 956 C CA . ARG A 1 121 ? -17.126 10.630 10.347 1.00 90.19 121 ARG A CA 1
ATOM 957 C C . ARG A 1 121 ? -17.454 10.415 8.868 1.00 90.19 121 ARG A C 1
ATOM 959 O O . ARG A 1 121 ? -18.361 11.045 8.335 1.00 90.19 121 ARG A O 1
ATOM 966 N N . THR A 1 122 ? -16.713 9.537 8.195 1.00 90.69 122 THR A N 1
ATOM 967 C CA . THR A 1 122 ? -17.030 9.083 6.835 1.00 90.69 122 THR A CA 1
ATOM 968 C C . THR A 1 122 ? -17.831 7.789 6.929 1.00 90.69 122 THR A C 1
ATOM 970 O O . THR A 1 122 ? -17.455 6.922 7.705 1.00 90.69 122 THR A O 1
ATOM 973 N N . SER A 1 123 ? -18.891 7.597 6.139 1.00 92.81 123 SER A N 1
ATOM 974 C CA . SER A 1 123 ? -19.656 6.341 6.184 1.00 92.81 123 SER A CA 1
ATOM 975 C C . SER A 1 123 ? -18.801 5.121 5.782 1.00 92.81 123 SER A C 1
ATOM 977 O O . SER A 1 123 ? -17.874 5.257 4.973 1.00 92.81 123 SER A O 1
ATOM 979 N N . PRO A 1 124 ? -19.105 3.908 6.287 1.00 91.38 124 PRO A N 1
ATOM 980 C CA . PRO A 1 124 ? -18.399 2.688 5.889 1.00 91.38 124 PRO A CA 1
ATOM 981 C C . PRO A 1 124 ? -18.372 2.460 4.372 1.00 91.38 124 PRO A C 1
ATOM 983 O O . PRO A 1 124 ? -17.351 2.041 3.833 1.00 91.38 124 PRO A O 1
ATOM 986 N N . GLN A 1 125 ? -19.463 2.794 3.675 1.00 94.56 125 GLN A N 1
ATOM 987 C CA . GLN A 1 125 ? -19.576 2.675 2.221 1.00 94.56 125 GLN A CA 1
ATOM 988 C C . GLN A 1 125 ? -18.576 3.597 1.515 1.00 94.56 125 GLN A C 1
ATOM 990 O O . GLN A 1 125 ? -17.835 3.149 0.645 1.00 94.56 125 GLN A O 1
ATOM 995 N N . CYS A 1 126 ? -18.491 4.864 1.931 1.00 94.50 126 CYS A N 1
ATOM 996 C CA . CYS A 1 126 ? -17.539 5.814 1.359 1.00 94.50 126 CYS A CA 1
ATOM 997 C C . CYS A 1 126 ? -16.085 5.395 1.617 1.00 94.50 126 CYS A C 1
ATOM 999 O O . CYS A 1 126 ? -15.259 5.491 0.710 1.00 94.50 126 CYS A O 1
ATOM 1001 N N . ARG A 1 127 ? -15.763 4.896 2.819 1.00 93.94 127 ARG A N 1
ATOM 1002 C CA . ARG A 1 127 ? -14.414 4.381 3.123 1.00 93.94 127 ARG A CA 1
ATOM 1003 C C . ARG A 1 127 ? -14.058 3.185 2.244 1.00 93.94 127 ARG A C 1
ATOM 1005 O O . ARG A 1 127 ? -12.971 3.159 1.680 1.00 93.94 127 ARG A O 1
ATOM 1012 N N . MET A 1 128 ? -14.996 2.255 2.057 1.00 93.38 128 MET A N 1
ATOM 1013 C CA . MET A 1 128 ? -14.817 1.108 1.164 1.00 93.38 128 MET A CA 1
ATOM 1014 C C . MET A 1 128 ? -14.579 1.547 -0.286 1.00 93.38 128 MET A C 1
ATOM 1016 O O . MET A 1 128 ? -13.664 1.044 -0.930 1.00 93.38 128 MET A O 1
ATOM 1020 N N . CYS A 1 129 ? -15.348 2.518 -0.793 1.00 95.38 129 CYS A N 1
ATOM 1021 C CA . CYS A 1 129 ? -15.143 3.064 -2.136 1.00 95.38 129 CYS A CA 1
ATOM 1022 C C . CYS A 1 129 ? -13.764 3.717 -2.291 1.00 95.38 129 CYS A C 1
ATOM 1024 O O . CYS A 1 129 ? -13.102 3.489 -3.298 1.00 95.38 129 CYS A O 1
ATOM 1026 N N . ARG A 1 130 ? -13.309 4.496 -1.299 1.00 95.19 130 ARG A N 1
ATOM 1027 C CA . ARG A 1 130 ? -11.975 5.118 -1.325 1.00 95.19 130 ARG A CA 1
ATOM 1028 C C . ARG A 1 130 ? -10.857 4.079 -1.283 1.00 95.19 130 ARG A C 1
ATOM 1030 O O . ARG A 1 130 ? -9.899 4.203 -2.036 1.00 95.19 130 ARG A O 1
ATOM 1037 N N . TRP A 1 131 ? -10.995 3.047 -0.453 1.00 94.06 131 TRP A N 1
ATOM 1038 C CA . TRP A 1 131 ? -10.037 1.944 -0.393 1.00 94.06 131 TRP A CA 1
ATOM 1039 C C . TRP A 1 131 ? -9.984 1.178 -1.719 1.00 94.06 131 TRP A C 1
ATOM 1041 O O . TRP A 1 131 ? -8.904 0.949 -2.259 1.00 94.06 131 TRP A O 1
ATOM 1051 N N . ALA A 1 132 ? -11.145 0.839 -2.287 1.00 93.31 132 ALA A N 1
ATOM 1052 C CA . ALA A 1 132 ? -11.230 0.157 -3.575 1.00 93.31 132 ALA A CA 1
ATOM 1053 C C . ALA A 1 132 ? -10.621 1.006 -4.699 1.00 93.31 132 ALA A C 1
ATOM 1055 O O . ALA A 1 132 ? -9.868 0.479 -5.5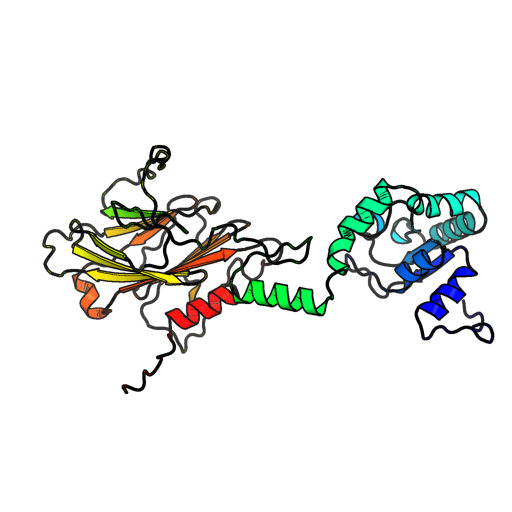12 1.00 93.31 132 ALA A O 1
ATOM 1056 N N . TYR A 1 133 ? -10.883 2.316 -4.700 1.00 93.38 133 TYR A N 1
ATOM 1057 C CA . TYR A 1 133 ? -10.254 3.269 -5.611 1.00 93.38 133 TYR A CA 1
ATOM 1058 C C . TYR A 1 133 ? -8.729 3.256 -5.453 1.00 93.38 133 TYR A C 1
ATOM 1060 O O . TYR A 1 133 ? -8.018 3.048 -6.431 1.00 93.38 133 TYR A O 1
ATOM 1068 N N . ALA A 1 134 ? -8.210 3.370 -4.227 1.00 92.81 134 ALA A N 1
ATOM 1069 C CA . ALA A 1 134 ? -6.770 3.316 -3.989 1.00 92.81 134 ALA A CA 1
ATOM 1070 C C . ALA A 1 134 ? -6.145 2.019 -4.527 1.00 92.81 134 ALA A C 1
ATOM 1072 O O . ALA A 1 134 ? -5.170 2.063 -5.272 1.00 92.81 134 ALA A O 1
ATOM 1073 N N . LYS A 1 135 ? -6.760 0.862 -4.249 1.00 90.25 135 LYS A N 1
ATOM 1074 C CA . LYS A 1 135 ? -6.274 -0.443 -4.726 1.00 90.25 135 LYS A CA 1
ATOM 1075 C C . LYS A 1 135 ? -6.439 -0.651 -6.232 1.00 90.25 135 LYS A C 1
ATOM 1077 O O . LYS A 1 135 ? -5.672 -1.413 -6.814 1.00 90.25 135 LYS A O 1
ATOM 1082 N N . GLN A 1 136 ? -7.413 0.001 -6.863 1.00 89.69 136 GLN A N 1
ATOM 1083 C CA . GLN A 1 136 ? -7.604 -0.036 -8.311 1.00 89.69 136 GLN A CA 1
ATOM 1084 C C . GLN A 1 136 ? -6.526 0.758 -9.054 1.00 89.69 136 GLN A C 1
ATOM 1086 O O . GLN A 1 136 ? -6.152 0.347 -10.147 1.00 89.69 136 GLN A O 1
ATOM 1091 N N . TYR A 1 137 ? -6.028 1.852 -8.471 1.00 90.12 137 TYR A N 1
ATOM 1092 C CA . TYR A 1 137 ? -5.070 2.769 -9.105 1.00 90.12 137 TYR A CA 1
ATOM 1093 C C . TYR A 1 137 ? -3.661 2.726 -8.486 1.00 90.12 137 TYR A C 1
ATOM 1095 O O . TYR A 1 137 ? -2.833 3.587 -8.778 1.00 90.12 137 TYR A O 1
ATOM 1103 N N . GLY A 1 138 ? -3.378 1.755 -7.610 1.00 89.44 138 GLY A N 1
ATOM 1104 C CA . GLY A 1 138 ? -2.066 1.607 -6.965 1.00 89.44 138 GLY A CA 1
ATOM 1105 C C . GLY A 1 138 ? -1.686 2.781 -6.055 1.00 89.44 138 GLY A C 1
ATOM 1106 O O . GLY A 1 138 ? -0.510 3.118 -5.948 1.00 89.44 138 GLY A O 1
ATOM 1107 N N . LEU A 1 139 ? -2.672 3.453 -5.455 1.00 92.06 139 LEU A N 1
ATOM 1108 C CA . LEU A 1 139 ? -2.463 4.580 -4.543 1.00 92.06 139 LEU A CA 1
ATOM 1109 C C . LEU A 1 139 ? -2.249 4.092 -3.110 1.00 92.06 139 LEU A C 1
ATOM 1111 O O . LEU A 1 139 ? -2.725 3.018 -2.724 1.00 92.06 139 LEU A O 1
ATOM 1115 N N . GLY A 1 140 ? -1.600 4.928 -2.306 1.00 91.38 140 GLY A N 1
ATOM 1116 C CA . GLY A 1 140 ? -1.456 4.691 -0.879 1.00 91.38 140 GLY A CA 1
ATOM 1117 C C . GLY A 1 140 ? -2.786 4.718 -0.130 1.00 91.38 140 GLY A C 1
ATOM 1118 O O . GLY A 1 140 ? -3.745 5.399 -0.514 1.00 91.38 140 GLY A O 1
ATOM 1119 N N . TRP A 1 141 ? -2.824 4.013 1.001 1.00 93.75 141 TRP A N 1
ATOM 1120 C CA . TRP A 1 141 ? -3.965 4.004 1.911 1.00 93.75 141 TRP A CA 1
ATOM 1121 C C . TRP A 1 141 ? -3.524 4.220 3.357 1.00 93.75 141 TRP A C 1
ATOM 1123 O O . TRP A 1 141 ? -2.803 3.398 3.923 1.00 93.75 141 TRP A O 1
ATOM 1133 N N . ASP A 1 142 ? -4.025 5.288 3.975 1.00 91.81 142 ASP A N 1
ATOM 1134 C CA . ASP A 1 142 ? -3.869 5.504 5.408 1.00 91.81 142 ASP A CA 1
ATOM 1135 C C . ASP A 1 142 ? -4.878 4.613 6.148 1.00 91.81 142 ASP A C 1
ATOM 1137 O O . ASP A 1 142 ? -6.087 4.864 6.160 1.00 91.81 142 ASP A O 1
ATOM 1141 N N . HIS A 1 143 ? -4.383 3.546 6.775 1.00 87.56 143 HIS A N 1
ATOM 1142 C CA . HIS A 1 143 ? -5.211 2.602 7.525 1.00 87.56 143 HIS A CA 1
ATOM 1143 C C . HIS A 1 143 ? -5.809 3.194 8.808 1.00 87.56 143 HIS A C 1
ATOM 1145 O O . HIS A 1 143 ? -6.824 2.681 9.283 1.00 87.56 143 HIS A O 1
ATOM 1151 N N . GLN A 1 144 ? -5.231 4.259 9.361 1.00 84.81 144 GLN A N 1
ATOM 1152 C CA . GLN A 1 144 ? -5.726 4.909 10.569 1.00 84.81 144 GLN A CA 1
ATOM 1153 C C . GLN A 1 144 ? -6.830 5.915 10.234 1.00 84.81 144 GLN A C 1
ATOM 1155 O O . GLN A 1 144 ? -7.921 5.850 10.798 1.00 84.81 144 GLN A O 1
ATOM 1160 N N . GLN A 1 145 ? -6.576 6.815 9.285 1.00 88.19 145 GLN A N 1
ATOM 1161 C CA . GLN A 1 145 ? -7.539 7.846 8.885 1.00 88.19 145 GLN A CA 1
ATOM 1162 C C . GLN A 1 145 ? -8.562 7.342 7.858 1.00 88.19 145 GLN A C 1
ATOM 1164 O O . GLN A 1 145 ? -9.602 7.974 7.661 1.00 88.19 145 GLN A O 1
ATOM 1169 N N . GLN A 1 146 ? -8.309 6.186 7.237 1.00 91.38 146 GLN A N 1
ATOM 1170 C CA . GLN A 1 146 ? -9.157 5.572 6.212 1.00 91.38 146 GLN A CA 1
ATOM 1171 C C . GLN A 1 146 ? -9.373 6.505 5.008 1.00 91.38 146 GLN A C 1
ATOM 1173 O O . GLN A 1 146 ? -10.502 6.742 4.550 1.00 91.38 146 GLN A O 1
ATOM 1178 N N . VAL A 1 147 ? -8.268 7.063 4.514 1.00 93.31 147 VAL A N 1
ATOM 1179 C CA . VAL A 1 147 ? -8.222 7.976 3.368 1.00 93.31 147 VAL A CA 1
ATOM 1180 C C . VAL A 1 147 ? -7.139 7.555 2.381 1.00 93.31 147 VAL A C 1
ATOM 1182 O O . VAL A 1 147 ? -6.189 6.855 2.727 1.00 93.31 147 VAL A O 1
ATOM 1185 N N . VAL A 1 148 ? -7.301 7.988 1.131 1.00 94.50 148 VAL A N 1
ATOM 1186 C CA . VAL A 1 148 ? -6.247 7.880 0.118 1.00 94.50 148 VAL A CA 1
ATOM 1187 C C . VAL A 1 148 ? -5.122 8.834 0.511 1.00 94.50 148 VAL A C 1
ATOM 1189 O O . VAL A 1 148 ? -5.403 9.982 0.859 1.00 94.50 148 VAL A O 1
ATOM 1192 N N . GLN A 1 149 ? -3.882 8.363 0.453 1.00 93.38 149 GLN A N 1
ATOM 1193 C CA . GLN A 1 149 ? -2.688 9.170 0.710 1.00 93.38 149 GLN A CA 1
ATOM 1194 C C . GLN A 1 149 ? -1.844 9.287 -0.562 1.00 93.38 149 GLN A C 1
ATOM 1196 O O . GLN A 1 149 ? -2.042 8.543 -1.527 1.00 93.38 149 GLN A O 1
ATOM 1201 N N . GLU A 1 150 ? -0.906 10.229 -0.554 1.00 90.81 150 GLU A N 1
ATOM 1202 C CA . GLU A 1 150 ? 0.110 10.310 -1.599 1.00 90.81 150 GLU A CA 1
ATOM 1203 C C . GLU A 1 150 ? 0.968 9.043 -1.610 1.00 90.81 150 GLU A C 1
ATOM 1205 O O . GLU A 1 150 ? 1.218 8.435 -0.568 1.00 90.81 150 GLU A O 1
ATOM 1210 N N . ASN A 1 151 ? 1.393 8.644 -2.806 1.00 92.62 151 ASN A N 1
ATOM 1211 C CA . ASN A 1 151 ? 2.254 7.488 -2.978 1.00 92.62 151 ASN A CA 1
ATOM 1212 C C . ASN A 1 151 ? 3.630 7.713 -2.346 1.00 92.62 151 ASN A C 1
ATOM 1214 O O . ASN A 1 151 ? 4.188 8.806 -2.448 1.00 92.62 151 ASN A O 1
ATOM 1218 N N . HIS A 1 152 ? 4.204 6.650 -1.783 1.00 94.00 152 HIS A N 1
ATOM 1219 C CA . HIS A 1 152 ? 5.561 6.673 -1.240 1.00 94.00 152 HIS A CA 1
ATOM 1220 C C . HIS A 1 152 ? 6.589 7.017 -2.324 1.00 94.00 152 HIS A C 1
ATOM 1222 O O . HIS A 1 152 ? 7.450 7.868 -2.124 1.00 94.00 152 HIS A O 1
ATOM 1228 N N . ILE A 1 153 ? 6.436 6.412 -3.507 1.00 93.94 153 ILE A N 1
ATOM 1229 C CA . ILE A 1 153 ? 7.159 6.809 -4.716 1.00 93.94 153 ILE A CA 1
ATOM 1230 C C . ILE A 1 153 ? 6.265 7.783 -5.494 1.00 93.94 153 ILE A C 1
ATOM 1232 O O . ILE A 1 153 ? 5.224 7.363 -6.013 1.00 93.94 153 ILE A O 1
ATOM 1236 N N . PRO A 1 154 ? 6.637 9.070 -5.626 1.00 92.44 154 PRO A N 1
ATOM 1237 C CA . PRO A 1 154 ? 5.801 10.048 -6.307 1.00 92.44 154 PRO A CA 1
ATOM 1238 C C . PRO A 1 154 ? 5.557 9.646 -7.759 1.00 92.44 154 PRO A C 1
ATOM 1240 O O . PRO A 1 154 ? 6.503 9.496 -8.522 1.00 92.44 154 PRO A O 1
ATOM 1243 N N . LYS A 1 155 ? 4.295 9.577 -8.194 1.00 90.00 155 LYS A N 1
ATOM 1244 C CA . LYS A 1 155 ? 3.917 9.292 -9.596 1.00 90.00 155 LYS A CA 1
ATOM 1245 C C . LYS A 1 155 ? 4.222 10.437 -10.578 1.00 90.00 155 LYS A C 1
ATOM 1247 O O . LYS A 1 155 ? 3.747 10.448 -11.712 1.00 90.00 155 LYS A O 1
ATOM 1252 N N . LYS A 1 156 ? 4.974 11.440 -10.129 1.00 91.56 156 LYS A N 1
ATOM 1253 C CA . LYS A 1 156 ? 5.348 12.600 -10.926 1.00 91.56 156 LYS A CA 1
ATOM 1254 C C . LYS A 1 156 ? 6.404 12.182 -11.941 1.00 91.56 156 LYS A C 1
ATOM 1256 O O . LYS A 1 156 ? 7.407 11.580 -11.574 1.00 91.56 156 LYS A O 1
ATOM 1261 N N . PHE A 1 157 ? 6.194 12.550 -13.198 1.00 93.44 157 PHE A N 1
ATOM 1262 C CA . PHE A 1 157 ? 7.168 12.310 -14.250 1.00 93.44 157 PHE A CA 1
ATOM 1263 C C . PHE A 1 157 ? 8.051 13.531 -14.450 1.00 93.44 157 PHE A C 1
ATOM 1265 O O . PHE A 1 157 ? 7.552 14.628 -14.716 1.00 93.44 157 PHE A O 1
ATOM 1272 N N . CYS A 1 158 ? 9.357 13.340 -14.306 1.00 94.12 158 CYS A N 1
ATOM 1273 C CA . CYS A 1 158 ? 10.340 14.396 -14.490 1.00 94.12 158 CYS A CA 1
ATOM 1274 C C . CYS A 1 158 ? 11.500 13.882 -15.329 1.00 94.12 158 CYS A C 1
ATOM 1276 O O . CYS A 1 158 ? 11.979 12.766 -15.124 1.00 94.12 158 CYS A O 1
ATOM 1278 N N . LEU A 1 159 ? 11.970 14.730 -16.236 1.00 93.38 159 LEU A N 1
ATOM 1279 C CA . LEU A 1 159 ? 13.114 14.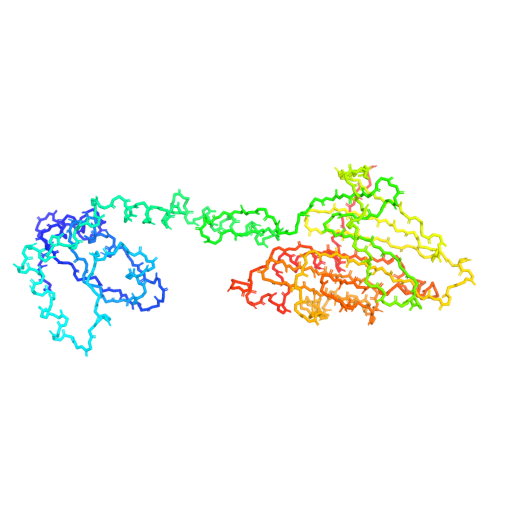471 -17.096 1.00 93.38 159 LEU A CA 1
ATOM 1280 C C . LEU A 1 159 ? 14.233 15.469 -16.784 1.00 93.38 159 LEU A C 1
ATOM 1282 O O . LEU A 1 159 ? 13.959 16.628 -16.451 1.00 93.38 159 LEU A O 1
ATOM 1286 N N . SER A 1 160 ? 15.489 15.042 -16.935 1.00 92.19 160 SER A N 1
ATOM 1287 C CA . SER A 1 160 ? 16.612 15.989 -17.004 1.00 92.19 160 SER A CA 1
ATOM 1288 C C . SER A 1 160 ? 16.481 16.818 -18.281 1.00 92.19 160 SER A C 1
ATOM 1290 O O . SER A 1 160 ? 16.315 16.258 -19.368 1.00 92.19 160 SER A O 1
ATOM 1292 N N . ALA A 1 161 ? 16.585 18.146 -18.169 1.00 89.56 161 ALA A N 1
ATOM 1293 C CA . ALA A 1 161 ? 16.574 19.029 -19.335 1.00 89.56 161 ALA A CA 1
ATOM 1294 C C . ALA A 1 161 ? 17.767 18.800 -20.281 1.00 89.56 161 ALA A C 1
ATOM 1296 O O . ALA A 1 161 ? 17.672 19.140 -21.456 1.00 89.56 161 ALA A O 1
ATOM 1297 N N . HIS A 1 162 ? 18.875 18.233 -19.787 1.00 89.75 162 HIS A N 1
ATOM 1298 C CA . HIS A 1 162 ? 20.098 18.038 -20.568 1.00 89.75 162 HIS A CA 1
ATOM 1299 C C . HIS A 1 162 ? 20.198 16.632 -21.158 1.00 89.75 162 HIS A C 1
ATOM 1301 O O . HIS A 1 162 ? 20.460 16.481 -22.347 1.00 89.75 162 HIS A O 1
ATOM 1307 N N . SER A 1 163 ? 20.024 15.599 -20.327 1.00 89.44 163 SER A N 1
ATOM 1308 C CA . SER A 1 163 ? 20.199 14.207 -20.761 1.00 89.44 163 SER A CA 1
ATOM 1309 C C . SER A 1 163 ? 18.908 13.561 -21.245 1.00 89.44 163 SER A C 1
ATOM 1311 O O . SER A 1 163 ? 18.956 12.485 -21.829 1.00 89.44 163 SER A O 1
ATOM 1313 N N . HIS A 1 164 ? 17.749 14.173 -20.978 1.00 92.00 164 HIS A N 1
ATOM 1314 C CA . HIS A 1 164 ? 16.430 13.596 -21.250 1.00 92.00 164 HIS A CA 1
ATOM 1315 C C . HIS A 1 164 ? 16.169 12.233 -20.572 1.00 92.00 164 HIS A C 1
ATOM 1317 O O . HIS A 1 164 ? 15.210 11.538 -20.928 1.00 92.00 164 HIS A O 1
ATOM 1323 N N . HIS A 1 165 ? 16.987 11.867 -19.578 1.00 93.31 165 HIS A N 1
ATOM 1324 C CA . HIS A 1 165 ? 16.778 10.706 -18.715 1.00 93.31 165 HIS A CA 1
ATOM 1325 C C . HIS A 1 165 ? 15.629 10.957 -17.739 1.00 93.31 165 HIS A C 1
ATOM 1327 O O . HIS A 1 165 ? 15.418 12.092 -17.297 1.00 93.31 165 HIS A O 1
ATOM 1333 N N . VAL A 1 166 ? 14.925 9.891 -17.360 1.00 94.44 166 VAL A N 1
ATOM 1334 C CA . VAL A 1 166 ? 13.933 9.945 -16.280 1.00 94.44 166 VAL A CA 1
ATOM 1335 C C . VAL A 1 166 ? 14.624 10.205 -14.936 1.00 94.44 166 VAL A C 1
ATOM 1337 O O . VAL A 1 166 ? 15.616 9.559 -14.604 1.00 94.44 166 VAL A O 1
ATOM 1340 N N . LEU A 1 167 ? 14.103 11.175 -14.180 1.00 94.56 167 LEU A N 1
ATOM 1341 C CA . LEU A 1 167 ? 14.529 11.528 -12.818 1.00 94.56 167 LEU A CA 1
ATOM 1342 C C . LEU A 1 167 ? 13.474 11.162 -11.762 1.00 94.56 167 LEU A C 1
ATOM 1344 O O . LEU A 1 167 ? 13.814 10.958 -10.599 1.00 94.56 167 LEU A O 1
ATOM 1348 N N . GLN A 1 168 ? 12.198 11.109 -12.155 1.00 94.12 168 GLN A N 1
ATOM 1349 C CA . GLN A 1 168 ? 11.074 10.642 -11.336 1.00 94.12 168 GLN A CA 1
ATOM 1350 C C . GLN A 1 168 ? 10.070 9.886 -12.226 1.00 94.12 168 GLN A C 1
ATOM 1352 O O . GLN A 1 168 ? 9.877 10.313 -13.370 1.00 94.12 168 GLN A O 1
ATOM 1357 N N . PRO A 1 169 ? 9.430 8.796 -11.746 1.00 95.00 169 PRO A N 1
ATOM 1358 C CA . PRO A 1 169 ? 9.460 8.259 -10.373 1.00 95.00 169 PRO A CA 1
ATOM 1359 C C . PRO A 1 169 ? 10.742 7.491 -9.999 1.00 95.00 169 PRO A C 1
ATOM 1361 O O . PRO A 1 169 ? 10.907 7.074 -8.857 1.00 95.00 169 PRO A O 1
ATOM 1364 N N . PHE A 1 170 ? 11.648 7.299 -10.952 1.00 96.06 170 PHE A N 1
ATOM 1365 C CA . PHE A 1 170 ? 12.934 6.630 -10.777 1.00 96.06 170 PHE A CA 1
ATOM 1366 C C . PHE A 1 170 ? 14.024 7.377 -11.540 1.00 96.06 170 PHE A C 1
ATOM 1368 O O . PHE A 1 170 ? 13.729 8.182 -12.420 1.00 96.06 170 PHE A O 1
ATOM 1375 N N . ILE A 1 171 ? 15.283 7.072 -11.238 1.00 95.94 171 ILE A N 1
ATOM 1376 C CA . ILE A 1 171 ? 16.434 7.622 -11.951 1.00 95.94 171 ILE A CA 1
ATOM 1377 C C . ILE A 1 171 ? 16.904 6.608 -12.995 1.00 95.94 171 ILE A C 1
ATOM 1379 O O . ILE A 1 171 ? 17.282 5.483 -12.659 1.00 95.94 171 ILE A O 1
ATOM 1383 N N . GLU A 1 172 ? 16.875 7.019 -14.258 1.00 95.56 172 GLU A N 1
ATOM 1384 C CA . GLU A 1 172 ? 17.364 6.272 -15.417 1.00 95.56 172 GLU A CA 1
ATOM 1385 C C . GLU A 1 172 ? 18.862 6.530 -15.648 1.00 95.56 172 GLU A C 1
ATOM 1387 O O . GLU A 1 172 ? 19.336 7.669 -15.662 1.00 95.56 172 GLU A O 1
ATOM 1392 N N . SER A 1 173 ? 19.622 5.460 -15.878 1.00 94.81 173 SER A N 1
ATOM 1393 C CA . SER A 1 173 ? 21.030 5.528 -16.274 1.00 94.81 173 SER A CA 1
ATOM 1394 C C . SER A 1 173 ? 21.415 4.343 -17.158 1.00 94.81 173 SER A C 1
ATOM 1396 O O . SER A 1 173 ? 20.748 3.311 -17.154 1.00 94.81 173 SER A O 1
ATOM 1398 N N . TRP A 1 174 ? 22.502 4.488 -17.914 1.00 93.31 174 TRP A N 1
ATOM 1399 C CA . TRP A 1 174 ? 22.945 3.508 -18.905 1.00 93.31 174 TRP A CA 1
ATOM 1400 C C . TRP A 1 174 ? 24.432 3.207 -18.747 1.00 93.31 174 TRP A C 1
ATOM 1402 O O . TRP A 1 174 ? 25.225 4.121 -18.517 1.00 93.31 174 TRP A O 1
ATOM 1412 N N . HIS A 1 175 ? 24.825 1.941 -18.893 1.00 90.81 175 HIS A N 1
ATOM 1413 C CA . HIS A 1 175 ? 26.233 1.540 -18.889 1.00 90.81 175 HIS A CA 1
ATOM 1414 C C . HIS A 1 175 ? 26.499 0.319 -19.779 1.00 90.81 175 HIS A C 1
ATOM 1416 O O . HIS A 1 175 ? 25.592 -0.436 -20.124 1.00 90.81 175 HIS A O 1
ATOM 1422 N N . GLY A 1 176 ? 27.764 0.133 -20.162 1.00 87.75 176 GLY A N 1
ATOM 1423 C CA . GLY A 1 176 ? 28.213 -1.066 -20.872 1.00 87.75 176 GLY A CA 1
ATOM 1424 C C . GLY A 1 176 ? 28.453 -2.228 -19.907 1.00 87.75 176 GLY A C 1
ATOM 1425 O O . GLY A 1 176 ? 28.897 -2.016 -18.777 1.00 87.75 176 GLY A O 1
ATOM 1426 N N . GLY A 1 177 ? 28.191 -3.458 -20.354 1.00 71.00 177 GLY A N 1
ATOM 1427 C CA . GLY A 1 177 ? 28.251 -4.669 -19.525 1.00 71.00 177 GLY A CA 1
ATOM 1428 C C . GLY A 1 177 ? 29.617 -5.031 -18.923 1.00 71.00 177 GLY A C 1
ATOM 1429 O O . GLY A 1 177 ? 29.672 -5.886 -18.046 1.00 71.00 177 GLY A O 1
ATOM 1430 N N . SER A 1 178 ? 30.716 -4.399 -19.350 1.00 66.50 178 SER A N 1
ATOM 1431 C CA . SER A 1 178 ? 32.065 -4.645 -18.812 1.00 66.50 178 SER A CA 1
ATOM 1432 C C . SER A 1 178 ? 32.522 -3.631 -17.760 1.00 66.50 178 SER A C 1
ATOM 1434 O O . SER A 1 178 ? 33.611 -3.788 -17.206 1.00 66.50 178 SER A O 1
ATOM 1436 N N . ALA A 1 179 ? 31.751 -2.568 -17.506 1.00 67.56 179 ALA A N 1
ATOM 1437 C CA . ALA A 1 179 ? 32.102 -1.611 -16.465 1.00 67.56 179 ALA A CA 1
ATOM 1438 C C . ALA A 1 179 ? 31.978 -2.292 -15.088 1.00 67.56 179 ALA A C 1
ATOM 1440 O O . ALA A 1 179 ? 30.977 -2.973 -14.848 1.00 67.56 179 ALA A O 1
ATOM 1441 N N . PRO A 1 180 ? 32.959 -2.134 -14.177 1.00 68.06 180 PRO A N 1
ATOM 1442 C CA . PRO A 1 180 ? 32.805 -2.577 -12.797 1.00 68.06 180 PRO A CA 1
ATOM 1443 C C . PRO A 1 180 ? 31.495 -2.028 -12.227 1.00 68.06 180 PRO A C 1
ATOM 1445 O O . PRO A 1 180 ? 31.111 -0.904 -12.558 1.00 68.06 180 PRO A O 1
ATOM 1448 N N . HIS A 1 181 ? 30.823 -2.799 -11.369 1.00 66.12 181 HIS A N 1
ATOM 1449 C CA . HIS A 1 181 ? 29.676 -2.330 -10.588 1.00 66.12 181 HIS A CA 1
ATOM 1450 C C . HIS A 1 181 ? 30.138 -1.275 -9.573 1.00 66.12 181 HIS A C 1
ATOM 1452 O O . HIS A 1 181 ? 30.109 -1.502 -8.366 1.00 66.12 181 HIS A O 1
ATOM 1458 N N . GLU A 1 182 ? 30.613 -0.125 -10.040 1.00 68.94 182 GLU A N 1
ATOM 1459 C CA . GLU A 1 182 ? 30.684 1.035 -9.180 1.00 68.94 182 GLU A CA 1
ATOM 1460 C C . GLU A 1 182 ? 29.235 1.454 -8.910 1.00 68.94 182 GLU A C 1
ATOM 1462 O O . GLU A 1 182 ? 28.450 1.636 -9.861 1.00 68.94 182 GLU A O 1
ATOM 1467 N N . PRO A 1 183 ? 28.830 1.529 -7.626 1.00 62.25 183 PRO A N 1
ATOM 1468 C CA . PRO A 1 183 ? 27.551 2.118 -7.286 1.00 62.25 183 PRO A CA 1
ATOM 1469 C C . PRO A 1 183 ? 27.532 3.498 -7.939 1.00 62.25 183 PRO A C 1
ATOM 1471 O O . PRO A 1 183 ? 28.553 4.194 -7.891 1.00 62.25 183 PRO A O 1
ATOM 1474 N N . PRO A 1 184 ? 26.430 3.875 -8.613 1.00 57.16 184 PRO A N 1
ATOM 1475 C CA . PRO A 1 184 ? 26.363 5.185 -9.232 1.00 57.16 184 PRO A CA 1
ATOM 1476 C C . PRO A 1 184 ? 26.730 6.192 -8.149 1.00 57.16 184 PRO A C 1
ATOM 1478 O O . PRO A 1 184 ? 26.132 6.157 -7.072 1.00 57.16 184 PRO A O 1
ATOM 1481 N N . SER A 1 185 ? 27.758 7.013 -8.397 1.00 59.62 185 SER A N 1
ATOM 1482 C CA . SER A 1 185 ? 28.077 8.129 -7.513 1.00 59.62 185 SER A CA 1
ATOM 1483 C C . SER A 1 185 ? 26.759 8.840 -7.280 1.00 59.62 185 SER A C 1
ATOM 1485 O O . SER A 1 185 ? 26.145 9.271 -8.264 1.00 59.62 185 SER A O 1
ATOM 1487 N N . ASP A 1 186 ? 26.276 8.842 -6.032 1.00 56.31 186 ASP A N 1
ATOM 1488 C CA . ASP A 1 186 ? 24.978 9.424 -5.734 1.00 56.31 186 ASP A CA 1
ATOM 1489 C C . ASP A 1 186 ? 24.938 10.784 -6.421 1.00 56.31 186 ASP A C 1
ATOM 1491 O O . ASP A 1 186 ? 25.921 11.536 -6.333 1.00 56.31 186 ASP A O 1
ATOM 1495 N N . PRO A 1 187 ? 23.828 11.160 -7.067 1.00 53.69 187 PRO A N 1
ATOM 1496 C CA . PRO A 1 187 ? 23.644 12.525 -7.529 1.00 53.69 187 PRO A CA 1
ATOM 1497 C C . PRO A 1 187 ? 23.567 13.513 -6.345 1.00 53.69 187 PRO A C 1
ATOM 1499 O O . PRO A 1 187 ? 23.027 14.598 -6.481 1.00 53.69 187 PRO A O 1
ATOM 1502 N N . ALA A 1 188 ? 24.186 13.208 -5.198 1.00 43.50 188 ALA A N 1
ATOM 1503 C CA . ALA A 1 188 ? 24.600 14.122 -4.144 1.00 43.50 188 ALA A CA 1
ATOM 1504 C C . ALA A 1 188 ? 25.427 15.320 -4.667 1.00 43.50 188 ALA A C 1
ATOM 1506 O O . ALA A 1 188 ? 25.667 16.263 -3.919 1.00 43.50 188 ALA A O 1
ATOM 1507 N N . GLY A 1 189 ? 25.836 15.307 -5.945 1.00 42.91 189 GLY A N 1
ATOM 1508 C CA . GLY A 1 189 ? 26.381 16.453 -6.680 1.00 42.91 189 GLY A CA 1
ATOM 1509 C C . GLY A 1 189 ? 25.458 17.091 -7.733 1.00 42.91 189 GLY A C 1
ATOM 1510 O O . GLY A 1 189 ? 25.829 18.137 -8.264 1.00 42.91 189 GLY A O 1
ATOM 1511 N N . ALA A 1 190 ? 24.271 16.541 -8.024 1.00 47.16 190 ALA A N 1
ATOM 1512 C CA . ALA A 1 190 ? 23.211 17.241 -8.755 1.00 47.16 190 ALA A CA 1
ATOM 1513 C C . ALA A 1 190 ? 22.605 18.286 -7.810 1.00 47.16 190 ALA A C 1
ATOM 1515 O O . ALA A 1 190 ? 21.507 18.155 -7.272 1.00 47.16 190 ALA A O 1
ATOM 1516 N N . GLY A 1 191 ? 23.413 19.306 -7.521 1.00 41.53 191 GLY A N 1
ATOM 1517 C CA . GLY A 1 191 ? 22.999 20.468 -6.769 1.00 41.53 191 GLY A CA 1
ATOM 1518 C C . GLY A 1 191 ? 21.766 21.096 -7.405 1.00 41.53 191 GLY A C 1
ATOM 1519 O O . GLY A 1 191 ? 21.512 20.922 -8.592 1.00 41.53 191 GLY A O 1
ATOM 1520 N N . HIS A 1 192 ? 21.039 21.827 -6.567 1.00 48.50 192 HIS A N 1
ATOM 1521 C CA . HIS A 1 192 ? 19.951 22.787 -6.781 1.00 48.50 192 HIS A CA 1
ATOM 1522 C C . HIS A 1 192 ? 19.962 23.661 -8.071 1.00 48.50 192 HIS A C 1
ATOM 1524 O O . HIS A 1 192 ? 19.652 24.847 -8.009 1.00 48.50 192 HIS A O 1
ATOM 1530 N N . GLY A 1 193 ? 20.297 23.127 -9.243 1.00 55.12 193 GLY A N 1
ATOM 1531 C CA . GLY A 1 193 ? 20.527 23.878 -10.474 1.00 55.12 193 GLY A CA 1
ATOM 1532 C C . GLY A 1 193 ? 20.387 23.080 -11.770 1.00 55.12 193 GLY A C 1
ATOM 1533 O O . GLY A 1 193 ? 20.458 23.696 -12.830 1.00 55.12 193 GLY A O 1
ATOM 1534 N N . GLU A 1 194 ? 20.160 21.760 -11.738 1.00 62.34 194 GLU A N 1
ATOM 1535 C CA . GLU A 1 194 ? 19.729 21.062 -12.953 1.00 62.34 194 GLU A CA 1
ATOM 1536 C C . GLU A 1 194 ? 18.249 21.368 -13.206 1.00 62.34 194 GLU A C 1
ATOM 1538 O O . GLU A 1 194 ? 17.365 21.024 -12.414 1.00 62.34 194 GLU A O 1
ATOM 1543 N N . GLU A 1 195 ? 17.984 22.086 -14.295 1.00 74.69 195 GLU A N 1
ATOM 1544 C CA . GLU A 1 195 ? 16.635 22.468 -14.683 1.00 74.69 195 GLU A CA 1
ATOM 1545 C C . GLU A 1 195 ? 15.810 21.195 -14.915 1.00 74.69 195 GLU A C 1
ATOM 1547 O O . GLU A 1 195 ? 16.080 20.393 -15.809 1.00 74.69 195 GLU A O 1
ATOM 1552 N N . THR A 1 196 ? 14.842 20.957 -14.032 1.00 81.12 196 THR A N 1
ATOM 1553 C CA . THR A 1 196 ? 14.003 19.761 -14.070 1.00 81.12 196 THR A CA 1
ATOM 1554 C C . THR A 1 196 ? 12.710 20.104 -14.791 1.00 81.12 196 THR A C 1
ATOM 1556 O O . THR A 1 196 ? 11.948 20.959 -14.334 1.00 81.12 196 THR A O 1
ATOM 1559 N N . GLN A 1 197 ? 12.431 19.417 -15.897 1.00 84.94 197 GLN A N 1
ATOM 1560 C CA . GLN A 1 197 ? 11.160 19.557 -16.598 1.00 84.94 197 GLN A CA 1
ATOM 1561 C C . GLN A 1 197 ? 10.230 18.425 -16.179 1.00 84.94 197 GLN A C 1
ATOM 1563 O O . GLN A 1 197 ? 10.429 17.265 -16.533 1.00 84.94 197 GLN A O 1
ATOM 1568 N N . CYS A 1 198 ? 9.204 18.771 -15.407 1.00 87.12 198 CYS A N 1
ATOM 1569 C CA . CYS A 1 198 ? 8.149 17.841 -15.037 1.00 87.12 198 CYS A CA 1
ATOM 1570 C C . CYS A 1 198 ? 6.876 18.217 -15.791 1.00 87.12 198 CYS A C 1
ATOM 1572 O O . CYS A 1 198 ? 6.092 19.046 -15.328 1.00 87.12 198 CYS A O 1
ATOM 1574 N N . GLN A 1 199 ? 6.715 17.659 -16.985 1.00 76.88 199 GLN A N 1
ATOM 1575 C CA . GLN A 1 199 ? 5.509 17.789 -17.795 1.00 76.88 199 GLN A CA 1
ATOM 1576 C C . GLN A 1 199 ? 5.145 16.425 -18.382 1.00 76.88 199 GLN A C 1
ATOM 1578 O O . GLN A 1 199 ? 6.012 15.567 -18.547 1.00 76.88 199 GLN A O 1
ATOM 1583 N N . GLU A 1 200 ? 3.866 16.239 -18.710 1.00 67.81 200 GLU A N 1
ATOM 1584 C CA . GLU A 1 200 ? 3.349 15.078 -19.444 1.00 67.81 200 GLU A CA 1
ATOM 1585 C C . GLU A 1 200 ? 3.822 15.130 -20.903 1.00 67.81 200 GLU A C 1
ATOM 1587 O O . GLU A 1 200 ? 3.060 15.419 -21.824 1.00 67.81 200 GLU A O 1
ATOM 1592 N N . GLN A 1 201 ? 5.119 14.941 -21.121 1.00 69.12 201 GLN A N 1
ATOM 1593 C CA . GLN A 1 201 ? 5.698 14.904 -22.452 1.00 69.12 201 GLN A CA 1
ATOM 1594 C C . GLN A 1 201 ? 6.462 13.607 -22.645 1.00 69.12 201 GLN A C 1
ATOM 1596 O O . GLN A 1 201 ? 7.223 13.164 -21.784 1.00 69.12 201 GLN A O 1
ATOM 1601 N N . ASN A 1 202 ? 6.259 13.019 -23.817 1.00 82.12 202 ASN A N 1
ATOM 1602 C CA . ASN A 1 202 ? 7.066 11.903 -24.268 1.00 82.12 202 ASN A CA 1
ATOM 1603 C C . ASN A 1 202 ? 8.478 12.415 -24.523 1.00 82.12 202 ASN A C 1
ATOM 1605 O O . ASN A 1 202 ? 8.665 13.538 -24.996 1.00 82.12 202 ASN A O 1
ATOM 1609 N N . SER A 1 203 ? 9.469 11.582 -24.249 1.00 88.19 203 SER A N 1
ATOM 1610 C CA . SER A 1 203 ? 10.858 11.927 -24.522 1.00 88.19 203 SER A CA 1
ATOM 1611 C C . SER A 1 203 ? 11.478 10.911 -25.462 1.00 88.19 203 SER A C 1
ATOM 1613 O O . SER A 1 203 ? 11.203 9.712 -25.377 1.00 88.19 203 SER A O 1
ATOM 1615 N N . HIS A 1 204 ? 12.338 11.401 -26.347 1.00 88.00 204 HIS A N 1
ATOM 1616 C CA . HIS A 1 204 ? 13.140 10.598 -27.255 1.00 88.00 204 HIS A CA 1
ATOM 1617 C C . HIS A 1 204 ? 14.609 10.786 -26.896 1.00 88.00 204 HIS A C 1
ATOM 1619 O O . HIS A 1 204 ? 15.072 11.916 -26.753 1.00 88.00 204 HIS A O 1
ATOM 1625 N N . LEU A 1 205 ? 15.323 9.678 -26.743 1.00 88.62 205 LEU A N 1
ATOM 1626 C CA . LEU A 1 205 ? 16.740 9.667 -26.413 1.00 88.62 205 LEU A CA 1
ATOM 1627 C C . LEU A 1 205 ? 17.462 8.715 -27.358 1.00 88.62 205 LEU A C 1
ATOM 1629 O O . LEU A 1 205 ? 17.103 7.539 -27.436 1.00 88.62 205 LEU A O 1
ATOM 1633 N N . SER A 1 206 ? 18.476 9.226 -28.047 1.00 86.12 206 SER A N 1
ATOM 1634 C CA . SER A 1 206 ? 19.426 8.416 -28.806 1.00 86.12 206 SER A CA 1
ATOM 1635 C C . SER A 1 206 ? 20.677 8.225 -27.963 1.00 86.12 206 SER A C 1
ATOM 1637 O O . SER A 1 206 ? 21.299 9.188 -27.519 1.00 86.12 206 SER A O 1
ATOM 1639 N N . ILE A 1 207 ? 21.021 6.969 -27.707 1.00 84.38 207 ILE A N 1
ATOM 1640 C CA . ILE A 1 207 ? 22.180 6.589 -26.909 1.00 84.38 207 ILE A CA 1
ATOM 1641 C C . ILE A 1 207 ? 23.231 6.072 -27.877 1.00 84.38 207 ILE A C 1
ATOM 1643 O O . ILE A 1 207 ? 23.355 4.869 -28.112 1.00 84.38 207 ILE A O 1
ATOM 1647 N N . ASP A 1 208 ? 23.959 7.012 -28.474 1.00 80.69 208 ASP A N 1
ATOM 1648 C CA . ASP A 1 208 ? 24.878 6.756 -29.588 1.00 80.69 208 ASP A CA 1
ATOM 1649 C C . ASP A 1 208 ? 25.934 5.693 -29.259 1.00 80.69 208 ASP A C 1
ATOM 1651 O O . ASP A 1 208 ? 26.321 4.913 -30.126 1.00 80.69 208 ASP A O 1
ATOM 1655 N N . SER A 1 209 ? 26.358 5.597 -27.992 1.00 82.25 209 SER A N 1
ATOM 1656 C CA . SER A 1 209 ? 27.315 4.581 -27.536 1.00 82.25 209 SER A CA 1
ATOM 1657 C C . SER A 1 209 ? 26.808 3.144 -27.688 1.00 82.25 209 SER A C 1
ATOM 1659 O O . SER A 1 209 ? 27.622 2.225 -27.732 1.00 82.25 209 SER A O 1
ATOM 1661 N N . PHE A 1 210 ? 25.489 2.947 -27.766 1.00 83.25 210 PHE A N 1
ATOM 1662 C CA . PHE A 1 210 ? 24.847 1.637 -27.899 1.00 83.25 210 PHE A CA 1
ATOM 1663 C C . PHE A 1 210 ? 23.970 1.514 -29.153 1.00 83.25 210 PHE A C 1
ATOM 1665 O O . PHE A 1 210 ? 23.439 0.438 -29.409 1.00 83.25 210 PHE A O 1
ATOM 1672 N N . GLY A 1 211 ? 23.790 2.593 -29.925 1.00 87.88 211 GLY A N 1
ATOM 1673 C CA . GLY A 1 211 ? 22.863 2.618 -31.058 1.00 87.88 211 GLY A CA 1
ATOM 1674 C C . GLY A 1 211 ? 21.414 2.344 -30.643 1.00 87.88 211 GLY A C 1
ATOM 1675 O O . GLY A 1 211 ? 20.712 1.614 -31.334 1.00 87.88 211 GLY A O 1
ATOM 1676 N N . ILE A 1 212 ? 20.980 2.861 -29.488 1.00 90.88 212 ILE A N 1
ATOM 1677 C CA . ILE A 1 212 ? 19.623 2.651 -28.959 1.00 90.88 212 ILE A CA 1
ATOM 1678 C C . ILE A 1 212 ? 18.819 3.943 -29.082 1.00 90.88 212 ILE A C 1
ATOM 1680 O O . ILE A 1 212 ? 19.223 4.977 -28.557 1.00 90.88 212 ILE A O 1
ATOM 1684 N N . HIS A 1 213 ? 17.639 3.861 -29.692 1.00 93.56 213 HIS A N 1
ATOM 1685 C CA . HIS A 1 213 ? 16.621 4.910 -29.672 1.00 93.56 213 HIS A CA 1
ATOM 1686 C C . HIS A 1 213 ? 15.517 4.527 -28.698 1.00 93.56 213 HIS A C 1
ATOM 1688 O O . HIS A 1 213 ? 14.795 3.554 -28.923 1.00 93.56 213 HIS A O 1
ATOM 1694 N N . ARG A 1 214 ? 15.373 5.301 -27.625 1.00 94.81 214 ARG A N 1
ATOM 1695 C CA . ARG A 1 214 ? 14.393 5.074 -26.563 1.00 94.81 214 ARG A CA 1
ATOM 1696 C C . ARG A 1 214 ? 13.294 6.122 -26.611 1.00 94.81 214 ARG A C 1
ATOM 1698 O O . ARG A 1 214 ? 13.579 7.318 -26.528 1.00 94.81 214 ARG A O 1
ATOM 1705 N N . THR A 1 215 ? 12.040 5.687 -26.623 1.00 95.88 215 THR A N 1
ATOM 1706 C CA . THR A 1 215 ? 10.889 6.562 -26.360 1.00 95.88 215 THR A CA 1
ATOM 1707 C C . THR A 1 215 ? 10.276 6.214 -25.013 1.00 95.88 215 THR A C 1
ATOM 1709 O O . THR A 1 215 ? 10.169 5.035 -24.698 1.00 95.88 215 THR A O 1
ATOM 1712 N N . VAL A 1 216 ? 9.902 7.214 -24.216 1.00 95.44 216 VAL A N 1
ATOM 1713 C CA . VAL A 1 216 ? 9.280 7.021 -22.897 1.00 95.44 216 VAL A CA 1
ATOM 1714 C C . VAL A 1 216 ? 7.931 7.729 -22.816 1.00 95.44 216 VAL A C 1
ATOM 1716 O O . VAL A 1 216 ? 7.791 8.848 -23.314 1.00 95.44 216 VAL A O 1
ATOM 1719 N N . TRP A 1 217 ? 6.972 7.084 -22.157 1.00 94.00 217 TRP A N 1
ATOM 1720 C CA . TRP A 1 217 ? 5.642 7.595 -21.844 1.00 94.00 217 TRP A CA 1
ATOM 1721 C C . TRP A 1 217 ? 5.357 7.376 -20.368 1.00 94.00 217 TRP A C 1
ATOM 1723 O O . TRP A 1 217 ? 5.619 6.301 -19.831 1.00 94.00 217 TRP A O 1
ATOM 1733 N N . ASN A 1 218 ? 4.779 8.377 -19.715 1.00 92.44 218 ASN A N 1
ATOM 1734 C CA . ASN A 1 218 ? 4.282 8.216 -18.361 1.00 92.44 218 ASN A CA 1
ATOM 1735 C C . ASN A 1 218 ? 2.762 8.165 -18.357 1.00 92.44 218 ASN A C 1
ATOM 1737 O O . ASN A 1 218 ? 2.096 9.004 -18.961 1.00 92.44 218 ASN A O 1
ATOM 1741 N N . HIS A 1 219 ? 2.236 7.197 -17.628 1.00 90.75 219 HIS A N 1
ATOM 1742 C CA . HIS A 1 219 ? 0.824 7.026 -17.355 1.00 90.75 219 HIS A CA 1
ATOM 1743 C C . HIS A 1 219 ? 0.581 7.235 -15.857 1.00 90.75 219 HIS A C 1
ATOM 1745 O O . HIS A 1 219 ? 1.520 7.369 -15.068 1.00 90.75 219 HIS A O 1
ATOM 1751 N N . ASP A 1 220 ? -0.683 7.256 -15.437 1.00 83.81 220 ASP A N 1
ATOM 1752 C CA . ASP A 1 220 ? -1.002 7.299 -14.011 1.00 83.81 220 ASP A CA 1
ATOM 1753 C C . ASP A 1 220 ? -0.553 5.996 -13.323 1.00 83.81 220 ASP A C 1
ATOM 1755 O O . ASP A 1 220 ? -1.251 4.985 -13.348 1.00 83.81 220 ASP A O 1
ATOM 1759 N N . GLY A 1 221 ? 0.636 6.043 -12.712 1.00 84.25 221 GLY A N 1
ATOM 1760 C CA . GLY A 1 221 ? 1.212 4.980 -11.888 1.00 84.25 221 GLY A CA 1
ATOM 1761 C C . GLY A 1 221 ? 2.064 3.941 -12.622 1.00 84.25 221 GLY A C 1
ATOM 1762 O O . GLY A 1 221 ? 2.397 2.913 -12.027 1.00 84.25 221 GLY A O 1
ATOM 1763 N N . PHE A 1 222 ? 2.402 4.152 -13.894 1.00 94.75 222 PHE A N 1
ATOM 1764 C CA . PHE A 1 222 ? 3.415 3.348 -14.580 1.00 94.75 222 PHE A CA 1
ATOM 1765 C 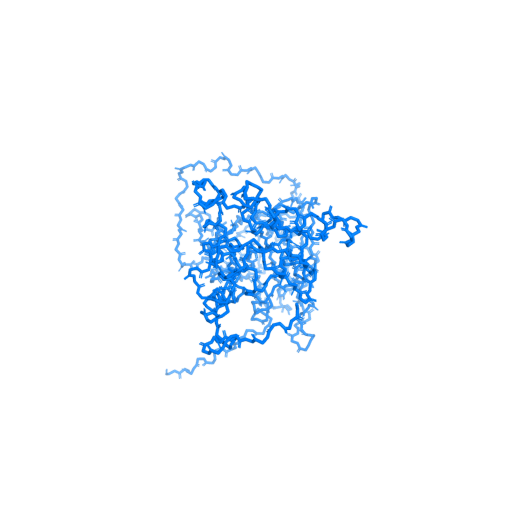C . PHE A 1 222 ? 4.086 4.132 -15.709 1.00 94.75 222 PHE A C 1
ATOM 1767 O O . PHE A 1 222 ? 3.512 5.060 -16.275 1.00 94.75 222 PHE A O 1
ATOM 1774 N N . THR A 1 223 ? 5.305 3.733 -16.055 1.00 96.19 223 THR A N 1
ATOM 1775 C CA . THR A 1 223 ? 6.095 4.319 -17.139 1.00 96.19 223 THR A CA 1
ATOM 1776 C C . THR A 1 223 ? 6.372 3.255 -18.191 1.00 96.19 223 THR A C 1
ATOM 1778 O O . THR A 1 223 ? 6.897 2.189 -17.869 1.00 96.19 223 THR A O 1
ATOM 1781 N N . ASP A 1 224 ? 6.035 3.549 -19.441 1.00 96.62 224 ASP A N 1
ATOM 1782 C CA . ASP A 1 224 ? 6.343 2.716 -20.597 1.00 96.62 224 ASP A CA 1
ATOM 1783 C C . ASP A 1 224 ? 7.570 3.244 -21.328 1.00 96.62 224 ASP A C 1
ATOM 1785 O O . ASP A 1 224 ? 7.745 4.449 -21.499 1.00 96.62 224 ASP A O 1
ATOM 1789 N N . MET A 1 225 ? 8.409 2.331 -21.803 1.00 97.19 225 MET A N 1
ATOM 1790 C CA . MET A 1 225 ? 9.522 2.627 -22.690 1.00 97.19 225 MET A CA 1
ATOM 1791 C C . MET A 1 225 ? 9.488 1.698 -23.895 1.00 97.19 225 MET A C 1
ATOM 1793 O O . MET A 1 225 ? 9.267 0.495 -23.755 1.00 97.19 225 MET A O 1
ATOM 1797 N N . THR A 1 226 ? 9.762 2.241 -25.076 1.00 96.12 226 THR A N 1
ATOM 1798 C CA . THR A 1 226 ? 10.050 1.452 -26.274 1.00 96.12 226 THR A CA 1
ATOM 1799 C C . THR A 1 226 ? 11.474 1.692 -26.732 1.00 96.12 226 THR A C 1
ATOM 1801 O O . THR A 1 226 ? 12.005 2.794 -26.581 1.00 96.12 226 THR A O 1
ATOM 1804 N N . PHE A 1 227 ? 12.087 0.663 -27.310 1.00 94.56 227 PHE A N 1
ATOM 1805 C CA . PHE A 1 227 ? 13.461 0.720 -27.789 1.00 94.56 227 PHE A CA 1
ATOM 1806 C C . PHE A 1 227 ? 13.551 0.206 -29.219 1.00 94.56 227 PHE A C 1
ATOM 1808 O O . PHE A 1 227 ? 12.967 -0.824 -29.571 1.00 94.56 227 PHE A O 1
ATOM 1815 N N . ARG A 1 228 ? 14.336 0.917 -30.026 1.00 92.56 228 ARG A N 1
ATOM 1816 C CA . ARG A 1 228 ? 14.803 0.484 -31.343 1.00 92.56 228 ARG A CA 1
ATOM 1817 C C . ARG A 1 228 ? 16.319 0.454 -31.310 1.00 92.56 228 ARG A C 1
ATOM 1819 O O . ARG A 1 228 ? 16.928 1.418 -30.858 1.00 92.56 228 ARG A O 1
ATOM 1826 N N . ILE A 1 229 ? 16.905 -0.655 -31.737 1.00 89.44 229 ILE A N 1
ATOM 1827 C CA . ILE A 1 229 ? 18.355 -0.842 -31.751 1.00 89.44 229 ILE A CA 1
ATOM 1828 C C . ILE A 1 229 ? 18.804 -0.776 -33.208 1.00 89.44 229 ILE A C 1
ATOM 1830 O O . ILE A 1 229 ? 18.249 -1.480 -34.049 1.00 89.44 229 ILE A O 1
ATOM 1834 N N . ASP A 1 230 ? 19.770 0.084 -33.508 1.00 87.94 230 ASP A N 1
ATOM 1835 C CA . ASP A 1 230 ? 20.302 0.252 -34.855 1.00 87.94 230 ASP A CA 1
ATOM 1836 C C . ASP A 1 230 ? 21.278 -0.880 -35.200 1.00 87.94 230 ASP A C 1
ATOM 1838 O O . ASP A 1 230 ? 22.273 -1.101 -34.502 1.00 87.94 230 ASP A O 1
ATOM 1842 N N . ASP A 1 231 ? 21.053 -1.534 -36.342 1.00 77.50 231 ASP A N 1
ATOM 1843 C CA . ASP A 1 231 ? 21.912 -2.611 -36.861 1.00 77.50 231 ASP A CA 1
ATOM 1844 C C . ASP A 1 231 ? 23.334 -2.137 -37.215 1.00 77.50 231 ASP A C 1
ATOM 1846 O O . ASP A 1 231 ? 24.263 -2.938 -37.316 1.00 77.50 231 ASP A O 1
ATOM 1850 N N . SER A 1 232 ? 23.529 -0.831 -37.424 1.00 70.38 232 SER A N 1
ATOM 1851 C CA . SER A 1 232 ? 24.795 -0.257 -37.892 1.00 70.38 232 SER A CA 1
ATOM 1852 C C . SER A 1 232 ? 25.835 -0.015 -36.794 1.00 70.38 232 SER A C 1
ATOM 1854 O O . SER A 1 232 ? 26.938 0.442 -37.104 1.00 70.38 232 SER A O 1
ATOM 1856 N N . SER A 1 233 ? 25.526 -0.290 -35.523 1.00 62.94 233 SER A N 1
ATOM 1857 C CA . SER A 1 233 ? 26.475 -0.109 -34.419 1.00 62.94 233 SER A CA 1
ATOM 1858 C C . SER A 1 233 ? 27.521 -1.239 -34.406 1.00 62.94 233 SER A C 1
ATOM 1860 O O . SER A 1 233 ? 27.466 -2.201 -33.650 1.00 62.94 233 SER A O 1
ATOM 1862 N N . ALA A 1 234 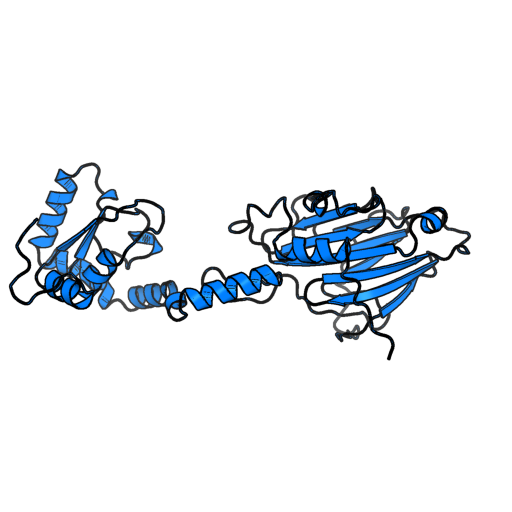? 28.532 -1.114 -35.270 1.00 47.88 234 ALA A N 1
ATOM 1863 C CA . ALA A 1 234 ? 29.596 -2.100 -35.503 1.00 47.88 234 ALA A CA 1
ATOM 1864 C C . ALA A 1 234 ? 30.520 -2.409 -34.293 1.00 47.88 234 ALA A C 1
ATOM 1866 O O . ALA A 1 234 ? 31.514 -3.107 -34.462 1.00 47.88 234 ALA A O 1
ATOM 1867 N N . ASN A 1 235 ? 30.206 -1.916 -33.088 1.00 54.47 235 ASN A N 1
ATOM 1868 C CA . ASN A 1 235 ? 30.984 -2.096 -31.853 1.00 54.47 235 ASN A CA 1
ATOM 1869 C C . ASN A 1 235 ? 30.186 -2.789 -30.721 1.00 54.47 235 ASN A C 1
ATOM 1871 O O . ASN A 1 235 ? 30.569 -2.699 -29.555 1.00 54.47 235 ASN A O 1
ATOM 1875 N N . ALA A 1 236 ? 29.081 -3.470 -31.042 1.00 56.06 236 ALA A N 1
ATOM 1876 C CA . ALA A 1 236 ? 28.114 -4.035 -30.090 1.00 56.06 236 ALA A CA 1
ATOM 1877 C C . ALA A 1 236 ? 28.572 -5.298 -29.316 1.00 56.06 236 ALA A C 1
ATOM 1879 O O . ALA A 1 236 ? 27.737 -6.091 -28.887 1.00 56.06 236 ALA A O 1
ATOM 1880 N N . ASP A 1 237 ? 29.874 -5.499 -29.093 1.00 65.94 237 ASP A N 1
ATOM 1881 C CA . ASP A 1 237 ? 30.361 -6.648 -28.308 1.00 65.94 237 ASP A CA 1
ATOM 1882 C C . ASP A 1 237 ? 30.065 -6.505 -26.802 1.00 65.94 237 ASP A C 1
ATOM 1884 O O . ASP A 1 237 ? 30.151 -7.477 -26.052 1.00 65.94 237 ASP A O 1
ATOM 1888 N N . SER A 1 238 ? 29.708 -5.302 -26.332 1.00 73.44 238 SER A N 1
ATOM 1889 C CA . SER A 1 238 ? 29.308 -5.068 -24.940 1.00 73.44 238 SER A CA 1
ATOM 1890 C C . SER A 1 238 ? 27.795 -4.859 -24.835 1.00 73.44 238 SER A C 1
ATOM 1892 O O . SER A 1 238 ? 27.292 -3.892 -25.411 1.00 73.44 238 SER A O 1
ATOM 1894 N N . PRO A 1 239 ? 27.063 -5.702 -24.082 1.00 85.25 239 PRO A N 1
ATOM 1895 C CA . PRO A 1 239 ? 25.629 -5.525 -23.902 1.00 85.25 239 PRO A CA 1
ATOM 1896 C C . PRO A 1 239 ? 25.357 -4.204 -23.180 1.00 85.25 239 PRO A C 1
ATOM 1898 O O . PRO A 1 239 ? 26.026 -3.871 -22.195 1.00 85.25 239 PRO A O 1
ATOM 1901 N N . ALA A 1 240 ? 24.389 -3.441 -23.683 1.00 91.19 240 ALA A N 1
ATOM 1902 C CA . ALA A 1 240 ? 23.902 -2.254 -23.000 1.00 91.19 240 ALA A CA 1
ATOM 1903 C C . ALA A 1 240 ? 23.047 -2.678 -21.803 1.00 91.19 240 ALA A C 1
ATOM 1905 O O . ALA A 1 240 ? 22.219 -3.585 -21.907 1.00 91.19 240 ALA A O 1
ATOM 1906 N N . VAL A 1 241 ? 23.232 -2.005 -20.674 1.00 93.25 241 VAL A N 1
ATOM 1907 C CA . VAL A 1 241 ? 22.455 -2.240 -19.460 1.00 93.25 241 VAL A CA 1
ATOM 1908 C C . VAL A 1 241 ? 21.724 -0.957 -19.103 1.00 93.25 241 VAL A C 1
ATOM 1910 O O . VAL A 1 241 ? 22.347 0.082 -18.866 1.00 93.25 241 VAL A O 1
ATOM 1913 N N . LEU A 1 242 ? 20.396 -1.044 -19.061 1.00 95.44 242 LEU A N 1
ATOM 1914 C CA . LEU A 1 242 ? 19.547 -0.011 -18.487 1.00 95.44 242 LEU A CA 1
ATOM 1915 C C . LEU A 1 242 ? 19.524 -0.209 -16.972 1.00 95.44 242 LEU A C 1
ATOM 1917 O O . LEU A 1 242 ? 19.148 -1.276 -16.492 1.00 95.44 242 LEU A O 1
ATOM 1921 N N . ARG A 1 243 ? 19.906 0.814 -16.214 1.00 95.81 243 ARG A N 1
ATOM 1922 C CA . ARG A 1 243 ? 19.860 0.823 -14.752 1.00 95.81 243 ARG A CA 1
ATOM 1923 C C . ARG A 1 243 ? 18.808 1.816 -14.274 1.00 95.81 243 ARG A C 1
ATOM 1925 O O . ARG A 1 243 ? 18.824 2.990 -14.639 1.00 95.81 243 ARG A O 1
ATOM 1932 N N . ILE A 1 244 ? 17.934 1.328 -13.407 1.00 96.69 244 ILE A N 1
ATOM 1933 C CA . ILE A 1 244 ? 16.847 2.058 -12.768 1.00 96.69 244 ILE A CA 1
ATOM 1934 C C . ILE A 1 244 ? 17.138 2.113 -11.271 1.00 96.69 244 ILE A C 1
ATOM 1936 O O . ILE A 1 244 ? 17.288 1.070 -10.632 1.00 96.69 244 ILE A O 1
ATOM 1940 N N . LYS A 1 245 ? 17.202 3.324 -10.715 1.00 96.50 245 LYS A N 1
ATOM 1941 C CA . LYS A 1 245 ? 17.287 3.554 -9.270 1.00 96.50 245 LYS A CA 1
ATOM 1942 C C . LYS A 1 245 ? 15.959 4.079 -8.738 1.00 96.50 245 LYS A C 1
ATOM 1944 O O . LYS A 1 245 ? 15.467 5.100 -9.212 1.00 96.50 245 LYS A O 1
ATOM 1949 N N . VAL A 1 246 ? 15.406 3.395 -7.748 1.00 96.12 246 VAL A N 1
ATOM 1950 C CA . VAL A 1 246 ? 14.164 3.738 -7.049 1.00 96.12 246 VAL A CA 1
ATOM 1951 C C . VAL A 1 246 ? 14.415 3.847 -5.554 1.00 96.12 246 VAL A C 1
ATOM 1953 O O . VAL A 1 246 ? 15.324 3.210 -5.025 1.00 96.12 246 VAL A O 1
ATOM 1956 N N . ASP A 1 247 ? 13.593 4.642 -4.877 1.00 95.75 247 ASP A N 1
ATOM 1957 C CA . ASP A 1 247 ? 13.595 4.739 -3.417 1.00 95.75 247 ASP A CA 1
ATOM 1958 C C . ASP A 1 247 ? 12.819 3.552 -2.826 1.00 95.75 247 ASP A C 1
ATOM 1960 O O . ASP A 1 247 ? 11.648 3.662 -2.472 1.00 95.75 247 ASP A O 1
ATOM 1964 N N . VAL A 1 248 ? 13.442 2.370 -2.870 1.00 95.50 248 VAL A N 1
ATOM 1965 C CA . VAL A 1 248 ? 12.903 1.119 -2.320 1.00 95.50 248 VAL A CA 1
ATOM 1966 C C . VAL A 1 248 ? 13.991 0.407 -1.540 1.00 95.50 248 VAL A C 1
ATOM 1968 O O . VAL A 1 248 ? 15.031 0.056 -2.098 1.00 95.50 248 VAL A O 1
ATOM 1971 N N . GLN A 1 249 ? 13.708 0.111 -0.277 1.00 94.94 249 GLN A N 1
ATOM 1972 C CA . GLN A 1 249 ? 14.636 -0.563 0.626 1.00 94.94 249 GLN A CA 1
ATOM 1973 C C . GLN A 1 249 ? 14.495 -2.092 0.588 1.00 94.94 249 GLN A C 1
ATOM 1975 O O . GLN A 1 249 ? 14.096 -2.732 1.567 1.00 94.94 249 GLN A O 1
ATOM 1980 N N . ASN A 1 250 ? 14.774 -2.713 -0.564 1.00 92.25 250 ASN A N 1
ATOM 1981 C CA . ASN A 1 250 ? 14.727 -4.170 -0.684 1.00 92.25 250 ASN A CA 1
ATOM 1982 C C . ASN A 1 250 ? 15.933 -4.815 0.019 1.00 92.25 250 ASN A C 1
ATOM 1984 O O . ASN A 1 250 ? 17.053 -4.819 -0.497 1.00 92.25 250 ASN A O 1
ATOM 1988 N N . GLN A 1 251 ? 15.683 -5.378 1.205 1.00 84.69 251 GLN A N 1
ATOM 1989 C CA . GLN A 1 251 ? 16.706 -6.001 2.049 1.00 84.69 251 GLN A CA 1
ATOM 1990 C C . GLN A 1 251 ? 17.563 -6.995 1.255 1.00 84.69 251 GLN A C 1
ATOM 1992 O O . GLN A 1 251 ? 17.038 -7.874 0.574 1.00 84.69 251 GLN A O 1
ATOM 1997 N N . GLU A 1 252 ? 18.885 -6.836 1.346 1.00 76.50 252 GLU A N 1
ATOM 1998 C CA . GLU A 1 252 ? 19.884 -7.716 0.717 1.00 76.50 252 GLU A CA 1
ATOM 1999 C C . GLU A 1 252 ? 19.747 -7.865 -0.814 1.00 76.50 252 GLU A C 1
ATOM 2001 O O . GLU A 1 252 ? 20.203 -8.855 -1.385 1.00 76.50 252 GLU A O 1
ATOM 2006 N N . GLY A 1 253 ? 19.127 -6.900 -1.506 1.00 74.38 253 GLY A N 1
ATOM 2007 C CA . GLY A 1 253 ? 18.914 -6.999 -2.955 1.00 74.38 253 GLY A CA 1
ATOM 2008 C C . GLY A 1 253 ? 17.818 -8.001 -3.334 1.00 74.38 253 GLY A C 1
ATOM 2009 O O . GLY A 1 253 ? 17.803 -8.514 -4.455 1.00 74.38 253 GLY A O 1
ATOM 2010 N N . ALA A 1 254 ? 16.898 -8.305 -2.408 1.00 87.94 254 ALA A N 1
ATOM 2011 C CA . ALA A 1 254 ? 15.793 -9.223 -2.652 1.00 87.94 254 ALA A CA 1
ATOM 2012 C C . ALA A 1 254 ? 15.004 -8.827 -3.909 1.00 87.94 254 ALA A C 1
ATOM 2014 O O . ALA A 1 254 ? 14.606 -7.671 -4.079 1.00 87.94 254 ALA A O 1
ATOM 2015 N N . ILE A 1 255 ? 14.773 -9.808 -4.782 1.00 93.06 255 ILE A N 1
ATOM 2016 C CA . ILE A 1 255 ? 14.112 -9.637 -6.074 1.00 93.06 255 ILE A CA 1
ATOM 2017 C C . ILE A 1 255 ? 13.166 -10.807 -6.349 1.00 93.06 255 ILE A C 1
ATOM 2019 O O . ILE A 1 255 ? 13.491 -11.977 -6.141 1.00 93.06 255 ILE A O 1
ATOM 2023 N N . PHE A 1 256 ? 11.979 -10.489 -6.854 1.00 91.06 256 PHE A N 1
ATOM 2024 C CA . PHE A 1 256 ? 10.949 -11.458 -7.209 1.00 91.06 256 PHE A CA 1
ATOM 2025 C C . PHE A 1 256 ? 10.870 -11.586 -8.725 1.00 91.06 256 PHE A C 1
ATOM 2027 O O . PHE A 1 256 ? 10.290 -10.736 -9.397 1.00 91.06 256 PHE A O 1
ATOM 2034 N N . HIS A 1 257 ? 11.444 -12.645 -9.289 1.00 91.19 257 HIS A N 1
ATOM 2035 C CA . HIS A 1 257 ? 11.382 -12.890 -10.731 1.00 91.19 257 HIS A CA 1
ATOM 2036 C C . HIS A 1 257 ? 10.037 -13.482 -11.161 1.00 91.19 257 HIS A C 1
ATOM 2038 O O . HIS A 1 257 ? 9.349 -14.156 -10.398 1.00 91.19 257 HIS A O 1
ATOM 2044 N N . ASN A 1 258 ? 9.702 -13.299 -12.439 1.00 86.38 258 ASN A N 1
ATOM 2045 C CA . ASN A 1 258 ? 8.573 -13.953 -13.102 1.00 86.38 258 ASN A CA 1
ATOM 2046 C C . ASN A 1 258 ? 7.202 -13.661 -12.465 1.00 86.38 258 ASN A C 1
ATOM 2048 O O . ASN A 1 258 ? 6.278 -14.466 -12.589 1.00 86.38 258 ASN A O 1
ATOM 2052 N N . VAL A 1 259 ? 7.029 -12.491 -11.844 1.00 83.19 259 VAL A N 1
ATOM 2053 C CA . VAL A 1 259 ? 5.746 -12.018 -11.287 1.00 83.19 259 VAL A CA 1
ATOM 2054 C C . VAL A 1 259 ? 4.603 -11.996 -12.314 1.00 83.19 259 VAL A C 1
ATOM 2056 O O . VAL A 1 259 ? 3.446 -12.211 -11.956 1.00 83.19 259 VAL A O 1
ATOM 2059 N N . HIS A 1 260 ? 4.911 -11.858 -13.609 1.00 76.12 260 HIS A N 1
ATOM 2060 C CA . HIS A 1 260 ? 3.932 -11.964 -14.696 1.00 76.12 260 HIS A CA 1
ATOM 2061 C C . HIS A 1 260 ? 3.309 -13.367 -14.822 1.00 76.12 260 HIS A C 1
ATOM 2063 O O . HIS A 1 260 ? 2.233 -13.531 -15.402 1.00 76.12 260 HIS A O 1
ATOM 2069 N N . THR A 1 261 ? 3.960 -14.413 -14.292 1.00 74.06 261 THR A N 1
ATOM 2070 C CA . THR A 1 261 ? 3.493 -15.805 -14.414 1.00 74.06 261 THR A CA 1
ATOM 2071 C C . THR A 1 261 ? 2.244 -16.114 -13.588 1.00 74.06 261 THR A C 1
ATOM 2073 O O . THR A 1 261 ? 1.751 -17.244 -13.568 1.00 74.06 261 THR A O 1
ATOM 2076 N N . LEU A 1 262 ? 1.693 -15.089 -12.962 1.00 66.38 262 LEU A N 1
ATOM 2077 C CA . LEU A 1 262 ? 0.470 -15.121 -12.188 1.00 66.38 262 LEU A CA 1
ATOM 2078 C C . LEU A 1 262 ? -0.728 -14.603 -13.007 1.00 66.38 262 LEU A C 1
ATOM 2080 O O . LEU A 1 262 ? -1.873 -14.769 -12.594 1.00 66.38 262 LEU A O 1
ATOM 2084 N N . VAL A 1 263 ? -0.479 -14.065 -14.210 1.00 63.62 263 VAL A N 1
ATOM 2085 C CA . VAL A 1 263 ? -1.493 -13.814 -15.247 1.00 63.62 263 VAL A CA 1
ATOM 2086 C C . VAL A 1 263 ? -1.724 -15.115 -16.042 1.00 63.62 263 VAL A C 1
ATOM 2088 O O . VAL A 1 263 ? -0.742 -15.789 -16.376 1.00 63.62 263 VAL A O 1
ATOM 2091 N N . PRO A 1 264 ? -2.971 -15.529 -16.350 1.00 69.88 264 PRO A N 1
ATOM 2092 C CA . PRO A 1 264 ? -3.258 -16.799 -17.029 1.00 69.88 264 PRO A CA 1
ATOM 2093 C C . PRO A 1 264 ? -2.408 -17.052 -18.288 1.00 69.88 264 PRO A C 1
ATOM 2095 O O . PRO A 1 264 ? -2.182 -16.157 -19.099 1.00 69.88 264 PRO A O 1
ATOM 2098 N N . LYS A 1 265 ? -1.940 -18.298 -18.468 1.00 62.53 265 LYS A N 1
ATOM 2099 C CA . LYS A 1 265 ? -1.050 -18.696 -19.581 1.00 62.53 265 LYS A CA 1
ATOM 2100 C C . LYS A 1 265 ? -1.646 -18.461 -20.974 1.00 62.53 265 LYS A C 1
ATOM 2102 O O . LYS A 1 265 ? -0.883 -18.323 -21.920 1.00 62.53 265 LYS A O 1
ATOM 2107 N N . THR A 1 266 ? -2.972 -18.412 -21.097 1.00 57.06 266 THR A N 1
ATOM 2108 C CA . THR A 1 266 ? -3.694 -18.231 -22.368 1.00 57.06 266 THR A CA 1
ATOM 2109 C C . THR A 1 266 ? -3.417 -16.895 -23.055 1.00 57.06 266 THR A C 1
ATOM 2111 O O . THR A 1 266 ? -3.776 -16.746 -24.213 1.00 57.06 266 THR A O 1
ATOM 2114 N N . VAL A 1 267 ? -2.793 -15.945 -22.352 1.00 58.34 267 VAL A N 1
ATOM 2115 C CA . VAL A 1 267 ? -2.559 -14.573 -22.824 1.00 58.34 267 VAL A CA 1
ATOM 2116 C C . VAL A 1 267 ? -1.062 -14.287 -23.036 1.00 58.34 267 VAL A C 1
ATOM 2118 O O . VAL A 1 267 ? -0.694 -13.236 -23.531 1.00 58.34 267 VAL A O 1
ATOM 2121 N N . ARG A 1 268 ? -0.149 -15.199 -22.669 1.00 59.72 268 ARG A N 1
ATOM 2122 C CA . ARG A 1 268 ? 1.291 -14.883 -22.648 1.00 59.72 268 ARG A CA 1
ATOM 2123 C C . ARG A 1 268 ? 1.936 -14.999 -24.022 1.00 59.72 268 ARG A C 1
ATOM 2125 O O . ARG A 1 268 ? 1.850 -16.044 -24.667 1.00 59.72 268 ARG A O 1
ATOM 2132 N N . THR A 1 269 ? 2.710 -13.985 -24.392 1.00 64.38 269 THR A N 1
ATOM 2133 C CA . THR A 1 269 ? 3.739 -14.135 -25.421 1.00 64.38 269 THR A CA 1
ATOM 2134 C C . THR A 1 269 ? 4.851 -15.056 -24.896 1.00 64.38 269 THR A C 1
ATOM 2136 O O . THR A 1 269 ? 5.084 -15.175 -23.691 1.00 64.38 269 THR A O 1
ATOM 2139 N N . LYS A 1 270 ? 5.555 -15.748 -25.799 1.00 69.50 270 LYS A N 1
ATOM 2140 C CA . LYS A 1 270 ? 6.660 -16.668 -25.455 1.00 69.50 270 LYS A CA 1
ATOM 2141 C C . LYS A 1 270 ? 7.876 -15.949 -24.838 1.00 69.50 270 LYS A C 1
ATOM 2143 O O . LYS A 1 270 ? 8.782 -16.601 -24.327 1.00 69.50 270 LYS A O 1
ATOM 2148 N N . TYR A 1 271 ? 7.889 -14.621 -24.892 1.00 78.94 271 TYR A N 1
ATOM 2149 C CA . TYR A 1 271 ? 9.053 -13.771 -24.699 1.00 78.94 271 TYR A CA 1
ATOM 2150 C C . TYR A 1 271 ? 8.722 -12.664 -23.702 1.00 78.94 271 TYR A C 1
ATOM 2152 O O . TYR A 1 271 ? 8.639 -11.506 -24.071 1.00 78.94 271 TYR A O 1
ATOM 2160 N N . MET A 1 272 ? 8.460 -13.011 -22.445 1.00 87.62 272 MET A N 1
ATOM 2161 C CA . MET A 1 272 ? 8.235 -12.006 -21.411 1.00 87.62 272 MET A CA 1
ATOM 2162 C C . MET A 1 272 ? 9.085 -12.309 -20.190 1.00 87.62 272 MET A C 1
ATOM 2164 O O . MET A 1 272 ? 9.082 -13.429 -19.676 1.00 87.62 272 MET A O 1
ATOM 2168 N N . SER A 1 273 ? 9.750 -11.273 -19.703 1.00 91.25 273 SER A N 1
ATOM 2169 C CA . SER A 1 273 ? 10.439 -11.279 -18.425 1.00 91.25 273 SER A CA 1
ATOM 2170 C C . SER A 1 273 ? 9.812 -10.251 -17.506 1.00 91.25 273 SER A C 1
ATOM 2172 O O . SER A 1 273 ? 9.267 -9.236 -17.935 1.00 91.25 273 SER A O 1
ATOM 2174 N N . SER A 1 274 ? 9.878 -10.521 -16.210 1.00 93.44 274 SER A N 1
ATOM 2175 C CA . SER A 1 274 ? 9.445 -9.556 -15.211 1.00 93.44 274 SER A CA 1
ATOM 2176 C C . SER A 1 274 ? 10.223 -9.739 -13.927 1.00 93.44 274 SER A C 1
ATOM 2178 O O . SER A 1 274 ? 10.512 -10.883 -13.565 1.00 93.44 274 SER A O 1
ATOM 2180 N N . ALA A 1 275 ? 10.445 -8.661 -13.193 1.00 94.94 275 ALA A N 1
ATOM 2181 C CA . ALA A 1 275 ? 10.920 -8.749 -11.825 1.00 94.94 275 ALA A CA 1
ATOM 2182 C C . ALA A 1 275 ? 10.320 -7.640 -10.967 1.00 94.94 275 ALA A C 1
ATOM 2184 O O . ALA A 1 275 ? 9.933 -6.603 -11.499 1.00 94.94 275 ALA A O 1
ATOM 2185 N N . ALA A 1 276 ? 10.247 -7.852 -9.659 1.00 95.56 276 ALA A N 1
ATOM 2186 C CA . ALA A 1 276 ? 9.845 -6.820 -8.719 1.00 95.56 276 ALA A CA 1
ATOM 2187 C C . ALA A 1 276 ? 10.827 -6.713 -7.554 1.00 95.56 276 ALA A C 1
ATOM 2189 O O . ALA A 1 276 ? 11.361 -7.727 -7.103 1.00 95.56 276 ALA A O 1
ATOM 2190 N N . ILE A 1 277 ? 11.008 -5.496 -7.054 1.00 95.94 277 ILE A N 1
ATOM 2191 C CA . ILE A 1 277 ? 11.600 -5.215 -5.744 1.00 95.94 277 ILE A CA 1
ATOM 2192 C C . ILE A 1 277 ? 10.565 -4.476 -4.901 1.00 95.94 277 ILE A C 1
ATOM 2194 O O . ILE A 1 277 ? 9.665 -3.827 -5.438 1.00 95.94 277 ILE A O 1
ATOM 2198 N N . GLN A 1 278 ? 10.654 -4.613 -3.586 1.00 95.38 278 GLN A N 1
ATOM 2199 C CA . GLN A 1 278 ? 9.724 -3.977 -2.660 1.00 95.38 278 GLN A CA 1
ATOM 2200 C C . GLN A 1 278 ? 10.346 -3.823 -1.278 1.00 95.38 278 GLN A C 1
ATOM 2202 O O . GLN A 1 278 ? 11.265 -4.562 -0.922 1.00 95.38 278 GLN A O 1
ATOM 2207 N N . ASP A 1 279 ? 9.777 -2.913 -0.502 1.00 94.19 279 ASP A N 1
ATOM 2208 C CA . ASP A 1 279 ? 10.015 -2.760 0.928 1.00 94.19 279 ASP A CA 1
ATOM 2209 C C . ASP A 1 279 ? 8.680 -2.808 1.692 1.00 94.19 279 ASP A C 1
ATOM 2211 O O . ASP A 1 279 ? 7.773 -3.547 1.311 1.00 94.19 279 ASP A O 1
ATOM 2215 N N . GLN A 1 280 ? 8.559 -2.095 2.812 1.00 92.31 280 GLN A N 1
ATOM 2216 C CA . GLN A 1 280 ? 7.330 -2.047 3.608 1.00 92.31 280 GLN A CA 1
ATOM 2217 C C . GLN A 1 280 ? 6.320 -0.975 3.162 1.00 92.31 280 GLN A C 1
ATOM 2219 O O . GLN A 1 280 ? 5.230 -0.940 3.736 1.00 92.31 280 GLN A O 1
ATOM 2224 N N . PHE A 1 281 ? 6.686 -0.120 2.202 1.00 93.12 281 PHE A N 1
ATOM 2225 C CA . PHE A 1 281 ? 5.911 1.037 1.746 1.00 93.12 281 PHE A CA 1
ATOM 2226 C C . PHE A 1 281 ? 5.626 1.026 0.244 1.00 93.12 281 PHE A C 1
ATOM 2228 O O . PHE A 1 281 ? 4.591 1.543 -0.180 1.00 93.12 281 PHE A O 1
ATOM 2235 N N . ALA A 1 282 ? 6.517 0.459 -0.567 1.00 94.62 282 ALA A N 1
ATOM 2236 C CA . ALA A 1 282 ? 6.426 0.510 -2.016 1.00 94.62 282 ALA A CA 1
ATOM 2237 C C . ALA A 1 282 ? 6.845 -0.799 -2.685 1.00 94.62 282 ALA A C 1
ATOM 2239 O O . ALA A 1 282 ? 7.627 -1.598 -2.164 1.00 94.62 282 ALA A O 1
ATOM 2240 N N . LYS A 1 283 ? 6.321 -0.993 -3.893 1.00 95.06 283 LYS A N 1
ATOM 2241 C CA . LYS A 1 283 ? 6.679 -2.076 -4.800 1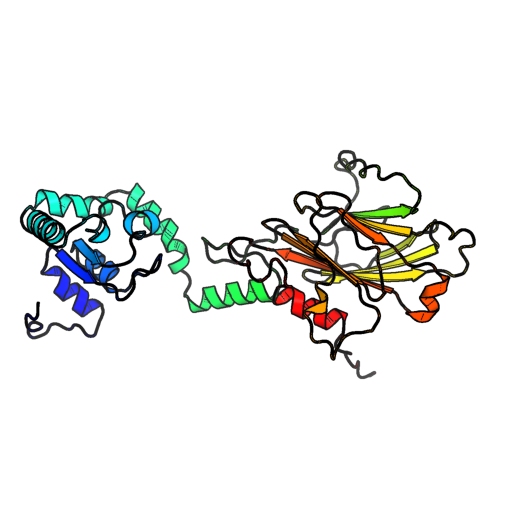.00 95.06 283 LYS A CA 1
ATOM 2242 C C . LYS A 1 283 ? 6.901 -1.516 -6.195 1.00 95.06 283 LYS A C 1
ATOM 2244 O O . LYS A 1 283 ? 6.076 -0.775 -6.728 1.00 95.06 283 LYS A O 1
ATOM 2249 N N . VAL A 1 284 ? 8.017 -1.910 -6.798 1.00 96.56 284 VAL A N 1
ATOM 2250 C CA . VAL A 1 284 ? 8.373 -1.552 -8.169 1.00 96.56 284 VAL A CA 1
ATOM 2251 C C . VAL A 1 284 ? 8.480 -2.821 -8.982 1.00 96.56 284 VAL A C 1
ATOM 2253 O O . VAL A 1 284 ? 9.251 -3.717 -8.646 1.00 96.56 284 VAL A O 1
ATOM 2256 N N . THR A 1 285 ? 7.699 -2.901 -10.055 1.00 96.75 285 THR A N 1
ATOM 2257 C CA . THR A 1 285 ? 7.668 -4.063 -10.940 1.00 96.75 285 THR A CA 1
ATOM 2258 C C . THR A 1 285 ? 8.060 -3.680 -12.356 1.00 96.75 285 THR A C 1
ATOM 2260 O O . THR A 1 285 ? 7.485 -2.767 -12.937 1.00 96.75 285 THR A O 1
ATOM 2263 N N . ILE A 1 286 ? 8.992 -4.427 -12.935 1.00 96.81 286 ILE A N 1
ATOM 2264 C CA . ILE A 1 286 ? 9.422 -4.305 -14.324 1.00 96.81 286 ILE A CA 1
ATOM 2265 C C . ILE A 1 286 ? 8.814 -5.432 -15.150 1.00 96.81 286 ILE A C 1
ATOM 2267 O O . ILE A 1 286 ? 8.848 -6.594 -14.737 1.00 96.81 286 ILE A O 1
ATOM 2271 N N . LEU A 1 287 ? 8.318 -5.092 -16.336 1.00 95.75 287 LEU A N 1
ATOM 2272 C CA . LEU A 1 287 ? 7.911 -6.011 -17.396 1.00 95.75 287 LEU A CA 1
ATOM 2273 C C . LEU A 1 287 ? 8.715 -5.707 -18.657 1.00 95.75 287 LEU A C 1
ATOM 2275 O O . LEU A 1 287 ? 8.872 -4.543 -19.007 1.00 95.75 287 LEU A O 1
ATOM 2279 N N . ALA A 1 288 ? 9.176 -6.739 -19.352 1.00 94.81 288 ALA A N 1
ATOM 2280 C CA . ALA A 1 288 ? 9.870 -6.635 -20.631 1.00 94.81 288 ALA A CA 1
ATOM 2281 C C . ALA A 1 288 ? 9.279 -7.647 -21.621 1.00 94.81 288 ALA A C 1
ATOM 2283 O O . ALA A 1 288 ? 9.028 -8.792 -21.237 1.00 94.81 288 ALA A O 1
ATOM 2284 N N . ASN A 1 289 ? 9.070 -7.257 -22.883 1.00 92.75 289 ASN A N 1
ATOM 2285 C CA . ASN A 1 289 ? 8.527 -8.135 -23.939 1.00 92.75 289 ASN A CA 1
ATOM 2286 C C . ASN A 1 289 ? 9.601 -8.937 -24.707 1.00 92.75 289 ASN A C 1
ATOM 2288 O O . ASN A 1 289 ? 9.367 -9.372 -25.837 1.00 92.75 289 ASN A O 1
ATOM 2292 N N . TRP A 1 290 ? 10.766 -9.147 -24.098 1.00 90.62 290 TRP A N 1
ATOM 2293 C CA . TRP A 1 290 ? 11.811 -10.037 -24.595 1.00 90.62 290 TRP A CA 1
ATOM 2294 C C . TRP A 1 290 ? 12.251 -10.992 -23.478 1.00 90.62 290 TRP A C 1
ATOM 2296 O O . TRP A 1 290 ? 12.063 -10.690 -22.293 1.00 90.62 290 TRP A O 1
ATOM 2306 N N . PRO A 1 291 ? 12.819 -12.167 -23.815 1.00 81.00 291 PRO A N 1
ATOM 2307 C CA . PRO A 1 291 ? 13.360 -13.064 -22.812 1.00 81.00 291 PRO A CA 1
ATOM 2308 C C . PRO A 1 291 ? 14.668 -12.464 -22.295 1.00 81.00 291 PRO A C 1
ATOM 2310 O O . PRO A 1 291 ? 15.730 -12.662 -22.874 1.00 81.00 291 PRO A O 1
ATOM 2313 N N . THR A 1 292 ? 14.606 -11.720 -21.201 1.00 66.00 292 THR A N 1
ATOM 2314 C CA . THR A 1 292 ? 15.810 -11.300 -20.486 1.00 66.00 292 THR A CA 1
ATOM 2315 C C . THR A 1 292 ? 16.049 -12.235 -19.308 1.00 66.00 292 THR A C 1
ATOM 2317 O O . THR A 1 292 ? 15.216 -12.360 -18.408 1.00 66.00 292 THR A O 1
ATOM 2320 N N . THR A 1 293 ? 17.200 -12.909 -19.320 1.00 66.12 293 THR A N 1
ATOM 2321 C CA . THR A 1 293 ? 17.806 -13.530 -18.131 1.00 66.12 293 THR A CA 1
ATOM 2322 C C . THR A 1 293 ? 18.414 -12.484 -17.190 1.00 66.12 293 THR A C 1
ATOM 2324 O O . THR A 1 293 ? 18.973 -12.842 -16.160 1.00 66.12 293 THR A O 1
ATOM 2327 N N . GLY A 1 294 ? 18.334 -11.203 -17.557 1.00 76.12 294 GLY A N 1
ATOM 2328 C CA . GLY A 1 294 ? 19.178 -10.127 -17.066 1.00 76.12 294 GLY A CA 1
ATOM 2329 C C . GLY A 1 294 ? 18.469 -9.017 -16.302 1.00 76.12 294 GLY A C 1
ATOM 2330 O O . GLY A 1 294 ? 19.112 -8.005 -16.052 1.00 76.12 294 GLY A O 1
ATOM 2331 N N . ILE A 1 295 ? 17.188 -9.163 -15.921 1.00 91.81 295 ILE A N 1
ATOM 2332 C CA . ILE A 1 295 ? 16.644 -8.263 -14.889 1.00 91.81 295 ILE A CA 1
ATOM 2333 C C . ILE A 1 295 ? 17.224 -8.707 -13.551 1.00 91.81 295 ILE A C 1
ATOM 2335 O O . ILE A 1 295 ? 16.896 -9.798 -13.093 1.00 91.81 295 ILE A O 1
ATOM 2339 N N . ARG A 1 296 ? 18.066 -7.889 -12.927 1.00 93.12 296 ARG A N 1
ATOM 2340 C CA . ARG A 1 296 ? 18.723 -8.187 -11.643 1.00 93.12 296 ARG A CA 1
ATOM 2341 C C . ARG A 1 296 ? 18.652 -6.988 -10.704 1.00 93.12 296 ARG A C 1
ATOM 2343 O O . ARG A 1 296 ? 18.483 -5.864 -11.161 1.00 93.12 296 ARG A O 1
ATOM 2350 N N . SER A 1 297 ? 18.812 -7.224 -9.404 1.00 94.12 297 SER A N 1
ATOM 2351 C CA . SER A 1 297 ? 18.926 -6.166 -8.395 1.00 94.12 297 SER A CA 1
ATOM 2352 C C . SER A 1 297 ? 20.296 -6.273 -7.723 1.00 94.12 297 SER A C 1
ATOM 2354 O O . SER A 1 297 ? 20.464 -7.087 -6.819 1.00 94.12 297 SER A O 1
ATOM 2356 N N . PRO A 1 298 ? 21.324 -5.553 -8.216 1.00 92.50 298 PRO A N 1
ATOM 2357 C CA . PRO A 1 298 ? 22.685 -5.694 -7.693 1.00 92.50 298 PRO A CA 1
ATOM 2358 C C . PRO A 1 298 ? 22.866 -5.034 -6.319 1.00 92.50 298 PRO A C 1
ATOM 2360 O O . PRO A 1 298 ? 23.827 -5.337 -5.617 1.00 92.50 298 PRO A O 1
ATOM 2363 N N . ALA A 1 299 ? 21.969 -4.118 -5.952 1.00 92.56 299 ALA A N 1
ATOM 2364 C CA . ALA A 1 299 ? 21.935 -3.462 -4.657 1.00 92.56 299 ALA A CA 1
ATOM 2365 C C . ALA A 1 299 ? 20.512 -2.979 -4.350 1.00 92.56 299 ALA A C 1
ATOM 2367 O O . ALA A 1 299 ? 19.629 -3.002 -5.211 1.00 92.56 299 ALA A O 1
ATOM 2368 N N . GLU A 1 300 ? 20.329 -2.509 -3.122 1.00 94.00 300 GLU A N 1
ATOM 2369 C CA . GLU A 1 300 ? 19.094 -1.896 -2.648 1.00 94.00 300 GLU A CA 1
ATOM 2370 C C . GLU A 1 300 ? 18.646 -0.740 -3.558 1.00 94.00 300 GLU A C 1
ATOM 2372 O O . GLU A 1 300 ? 19.450 0.102 -3.968 1.00 94.00 300 GLU A O 1
ATOM 2377 N N . GLY A 1 301 ? 17.367 -0.743 -3.926 1.00 95.12 301 GLY A N 1
ATOM 2378 C CA . GLY A 1 301 ? 16.757 0.254 -4.798 1.00 95.12 301 GLY A CA 1
ATOM 2379 C C . GLY A 1 301 ? 17.252 0.227 -6.245 1.00 95.12 301 GLY A C 1
ATOM 2380 O O . GLY A 1 301 ? 16.848 1.080 -7.033 1.00 95.12 301 GLY A O 1
ATOM 2381 N N . LEU A 1 302 ? 18.118 -0.716 -6.634 1.00 95.38 302 LEU A N 1
ATOM 2382 C CA . LEU A 1 302 ? 18.655 -0.809 -7.991 1.00 95.38 302 LEU A CA 1
ATOM 2383 C C . LEU A 1 302 ? 18.062 -1.990 -8.749 1.00 95.38 302 LEU A C 1
ATOM 2385 O O . LEU A 1 302 ? 18.052 -3.121 -8.268 1.00 95.38 302 LEU A O 1
ATOM 2389 N N . LEU A 1 303 ? 17.637 -1.722 -9.980 1.00 96.00 303 LEU A N 1
ATOM 2390 C CA . LEU A 1 303 ? 17.253 -2.706 -10.982 1.00 96.00 303 LEU A CA 1
ATOM 2391 C C . LEU A 1 303 ? 18.091 -2.482 -12.239 1.00 96.00 303 LEU A C 1
ATOM 2393 O O . LEU A 1 303 ? 18.150 -1.375 -12.765 1.00 96.00 303 LEU A O 1
ATOM 2397 N N . GLU A 1 304 ? 18.736 -3.529 -12.730 1.00 95.38 304 GLU A N 1
ATOM 2398 C CA . GLU A 1 304 ? 19.445 -3.532 -14.009 1.00 95.38 304 GLU A CA 1
ATOM 2399 C C . GLU A 1 304 ? 18.714 -4.439 -14.987 1.00 95.38 304 GLU A C 1
ATOM 2401 O O . GLU A 1 304 ? 18.249 -5.506 -14.592 1.00 95.38 304 GLU A O 1
ATOM 2406 N N . ILE A 1 305 ? 18.610 -4.010 -16.242 1.00 95.62 305 ILE A N 1
ATOM 2407 C CA . ILE A 1 305 ? 17.939 -4.709 -17.330 1.00 95.62 305 ILE A CA 1
ATOM 2408 C C . ILE A 1 305 ? 18.923 -4.806 -18.485 1.00 95.62 305 ILE A C 1
ATOM 2410 O O . ILE A 1 305 ? 19.270 -3.802 -19.111 1.00 95.62 305 ILE A O 1
ATOM 2414 N N . ASP A 1 306 ? 19.355 -6.029 -18.775 1.00 93.25 306 ASP A N 1
ATOM 2415 C CA . ASP A 1 306 ? 20.181 -6.282 -19.951 1.00 93.25 306 ASP A CA 1
ATOM 2416 C C . ASP A 1 306 ? 19.346 -6.104 -21.225 1.00 93.25 306 ASP A C 1
ATOM 2418 O O . ASP A 1 306 ? 18.314 -6.769 -21.421 1.00 93.25 306 ASP A O 1
ATOM 2422 N N . MET A 1 307 ? 19.816 -5.208 -22.092 1.00 92.62 307 MET A N 1
ATOM 2423 C CA . MET A 1 307 ? 19.285 -5.050 -23.437 1.00 92.62 307 MET A CA 1
ATOM 2424 C C . MET A 1 307 ? 19.826 -6.170 -24.317 1.00 92.62 307 MET A C 1
ATOM 2426 O O . MET A 1 307 ? 21.009 -6.515 -24.225 1.00 92.62 307 MET A O 1
ATOM 2430 N N . PRO A 1 308 ? 18.990 -6.754 -25.180 1.00 89.38 308 PRO A N 1
ATOM 2431 C CA . PRO A 1 308 ? 19.471 -7.796 -26.055 1.00 89.38 308 PRO A CA 1
ATOM 2432 C C . PRO A 1 308 ? 20.372 -7.232 -27.167 1.00 89.38 308 PRO A C 1
ATOM 2434 O O . PRO A 1 308 ? 20.261 -6.052 -27.510 1.00 89.38 308 PRO A O 1
ATOM 2437 N N . PRO A 1 309 ? 21.232 -8.070 -27.771 1.00 85.19 309 PRO A N 1
ATOM 2438 C CA . PRO A 1 309 ? 22.032 -7.664 -28.920 1.00 85.19 309 PRO A CA 1
ATOM 2439 C C . PRO A 1 309 ? 21.140 -7.335 -30.128 1.00 85.19 309 PRO A C 1
ATOM 2441 O O . PRO A 1 309 ? 20.052 -7.897 -30.287 1.00 85.19 309 PRO A O 1
ATOM 2444 N N . SER A 1 310 ? 21.620 -6.455 -31.014 1.00 81.06 310 SER A N 1
ATOM 2445 C CA . SER A 1 310 ? 20.889 -6.032 -32.222 1.00 81.06 310 SER A CA 1
ATOM 2446 C C . SER A 1 310 ? 20.463 -7.217 -33.094 1.00 81.06 310 SER A C 1
ATOM 2448 O O . SER A 1 310 ? 19.330 -7.238 -33.575 1.00 81.06 310 SER A O 1
ATOM 2450 N N . SER A 1 311 ? 21.303 -8.257 -33.196 1.00 76.81 311 SER A N 1
ATOM 2451 C CA . SER A 1 311 ? 21.041 -9.481 -33.971 1.00 76.81 311 SER A CA 1
ATOM 2452 C C . SER A 1 311 ? 19.725 -10.179 -33.628 1.00 76.81 311 SER A C 1
ATOM 2454 O O . SER A 1 311 ? 19.130 -10.823 -34.492 1.00 76.81 311 SER A O 1
ATOM 2456 N N . ASP A 1 312 ? 19.263 -10.053 -32.385 1.00 75.25 312 ASP A N 1
ATOM 2457 C CA . ASP A 1 312 ? 18.093 -10.778 -31.897 1.00 75.25 312 ASP A CA 1
ATOM 2458 C C . ASP A 1 312 ? 16.809 -9.942 -32.011 1.00 75.25 312 ASP A C 1
ATOM 2460 O O . ASP A 1 312 ? 15.700 -10.481 -31.990 1.00 75.25 312 ASP A O 1
ATOM 2464 N N . THR A 1 313 ? 16.933 -8.624 -32.195 1.00 70.00 313 THR A N 1
ATOM 2465 C CA . THR A 1 313 ? 15.784 -7.704 -32.268 1.00 70.00 313 THR A CA 1
ATOM 2466 C C . THR A 1 313 ? 14.883 -7.978 -33.468 1.00 70.00 313 THR A C 1
ATOM 2468 O O . THR A 1 313 ? 13.661 -7.869 -33.355 1.00 70.00 313 THR A O 1
ATOM 2471 N N . ALA A 1 314 ? 15.451 -8.460 -34.578 1.00 70.44 314 ALA A N 1
ATOM 2472 C CA . ALA A 1 314 ? 14.695 -8.898 -35.750 1.00 70.44 314 ALA A CA 1
ATOM 2473 C C . ALA A 1 314 ? 13.672 -10.008 -35.426 1.00 70.44 314 ALA A C 1
ATOM 2475 O O . ALA A 1 314 ? 12.686 -10.168 -36.144 1.00 70.44 314 ALA A O 1
ATOM 2476 N N . VAL A 1 315 ? 13.881 -10.765 -34.340 1.00 75.31 315 VAL A N 1
ATOM 2477 C CA . VAL A 1 315 ? 12.979 -11.837 -33.895 1.00 75.31 315 VAL A CA 1
ATOM 2478 C C . VAL A 1 315 ? 11.815 -11.301 -33.056 1.00 75.31 315 VAL A C 1
ATOM 2480 O O . VAL A 1 315 ? 10.738 -11.899 -33.063 1.00 75.31 315 VAL A O 1
ATOM 2483 N N . TRP A 1 316 ? 12.003 -10.194 -32.333 1.00 74.44 316 TRP A N 1
ATOM 2484 C CA . TRP A 1 316 ? 11.030 -9.704 -31.344 1.00 74.44 316 TRP A CA 1
ATOM 2485 C C . TRP A 1 316 ? 10.306 -8.420 -31.752 1.00 74.44 316 TRP A C 1
ATOM 2487 O O . TRP A 1 316 ? 9.287 -8.084 -31.150 1.00 74.44 316 TRP A O 1
ATOM 2497 N N . GLY A 1 317 ? 10.785 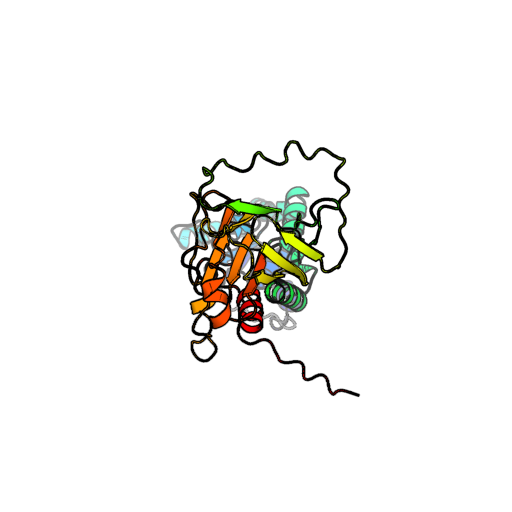-7.731 -32.789 1.00 84.31 317 GLY A N 1
ATOM 2498 C CA . GLY A 1 317 ? 10.241 -6.445 -33.207 1.00 84.31 317 GLY A CA 1
ATOM 2499 C C . GLY A 1 317 ? 10.627 -5.326 -32.239 1.00 84.31 317 GLY A C 1
ATOM 2500 O O . GLY A 1 317 ? 11.749 -5.278 -31.741 1.00 84.31 317 GLY A O 1
ATOM 2501 N N . GLU A 1 318 ? 9.700 -4.400 -31.990 1.00 89.12 318 GLU A N 1
ATOM 2502 C CA . GLU A 1 318 ? 9.924 -3.286 -31.065 1.00 89.12 318 GLU A CA 1
ATOM 2503 C C . GLU A 1 318 ? 9.982 -3.785 -29.613 1.00 89.12 318 GLU A C 1
ATOM 2505 O O . GLU A 1 318 ? 9.044 -4.421 -29.113 1.00 89.12 318 GLU A O 1
ATOM 2510 N N . LEU A 1 319 ? 11.088 -3.484 -28.928 1.00 93.44 319 LEU A N 1
ATOM 2511 C CA . LEU A 1 319 ? 11.268 -3.829 -27.522 1.00 93.44 319 LEU A CA 1
ATOM 2512 C C . LEU A 1 319 ? 10.436 -2.878 -26.662 1.00 93.44 319 LEU A C 1
ATOM 2514 O O . LEU A 1 319 ? 10.458 -1.668 -26.878 1.00 93.44 319 LEU A O 1
ATOM 2518 N N . LYS A 1 320 ? 9.728 -3.419 -25.675 1.00 94.94 320 LYS A N 1
ATOM 2519 C CA . LYS A 1 320 ? 8.847 -2.696 -24.756 1.00 94.94 320 LYS A CA 1
ATOM 2520 C C . LYS A 1 320 ? 9.190 -3.042 -23.318 1.00 94.94 320 LYS A C 1
ATOM 2522 O O . LYS A 1 320 ? 9.281 -4.221 -22.973 1.00 94.94 320 LYS A O 1
ATOM 2527 N N . LEU A 1 321 ? 9.329 -2.020 -22.487 1.00 96.38 321 LEU A N 1
ATOM 2528 C CA . LEU A 1 321 ? 9.535 -2.122 -21.051 1.00 96.38 321 LEU A CA 1
ATOM 2529 C C . LEU A 1 321 ? 8.429 -1.340 -20.348 1.00 96.38 321 LEU A C 1
ATOM 2531 O O . LEU A 1 321 ? 8.128 -0.222 -20.751 1.00 96.38 321 LEU A O 1
ATOM 2535 N N . ARG A 1 322 ? 7.862 -1.902 -19.285 1.00 97.19 322 ARG A N 1
ATOM 2536 C CA . ARG A 1 322 ? 6.937 -1.198 -18.395 1.00 97.19 322 ARG A CA 1
ATOM 2537 C C . ARG A 1 322 ? 7.458 -1.239 -16.973 1.00 97.19 322 ARG A C 1
ATOM 2539 O O . ARG A 1 322 ? 7.835 -2.303 -16.488 1.00 97.19 322 ARG A O 1
ATOM 2546 N N . ILE A 1 323 ? 7.440 -0.094 -16.306 1.00 97.56 323 ILE A N 1
ATOM 2547 C CA . ILE A 1 323 ? 7.849 0.075 -14.913 1.00 97.56 323 ILE A CA 1
ATOM 2548 C C . ILE A 1 323 ? 6.615 0.514 -14.133 1.00 97.56 323 ILE A C 1
ATOM 2550 O O . ILE A 1 323 ? 6.076 1.591 -14.364 1.00 97.56 323 ILE A O 1
ATOM 2554 N N . ILE A 1 324 ? 6.142 -0.340 -13.235 1.00 96.88 324 ILE A N 1
ATOM 2555 C CA . ILE A 1 324 ? 4.957 -0.120 -12.407 1.00 96.88 324 ILE A CA 1
ATOM 2556 C C . ILE A 1 324 ? 5.434 0.289 -11.022 1.00 96.88 324 ILE A C 1
ATOM 2558 O O . ILE A 1 324 ? 6.202 -0.456 -10.410 1.00 96.88 324 ILE A O 1
ATOM 2562 N N . THR A 1 325 ? 4.966 1.431 -10.528 1.00 95.44 325 THR A N 1
ATOM 2563 C CA . THR A 1 325 ? 5.201 1.874 -9.152 1.00 95.44 325 THR A CA 1
ATOM 2564 C C . THR A 1 325 ? 3.879 1.856 -8.395 1.00 95.44 325 THR A C 1
ATOM 2566 O O . THR A 1 325 ? 2.865 2.378 -8.861 1.00 95.44 325 THR A O 1
ATOM 2569 N N . GLU A 1 326 ? 3.860 1.207 -7.236 1.00 94.69 326 GLU A N 1
ATOM 2570 C CA . GLU A 1 326 ? 2.672 1.142 -6.389 1.00 94.69 326 GLU A CA 1
ATOM 2571 C C . GLU A 1 326 ? 3.039 1.172 -4.909 1.00 94.69 326 GLU A C 1
ATOM 2573 O O . GLU A 1 326 ? 4.107 0.700 -4.510 1.00 94.69 326 GLU A O 1
ATOM 2578 N N . ASP A 1 327 ? 2.132 1.705 -4.093 1.00 93.56 327 ASP A N 1
ATOM 2579 C CA . ASP A 1 327 ? 2.245 1.591 -2.643 1.00 93.56 327 ASP A CA 1
ATOM 2580 C C . ASP A 1 327 ? 1.945 0.156 -2.208 1.00 93.56 327 ASP A C 1
ATOM 2582 O O . ASP A 1 327 ? 1.025 -0.504 -2.703 1.00 93.56 327 ASP A O 1
ATOM 2586 N N . PHE A 1 328 ? 2.712 -0.315 -1.237 1.00 90.75 328 PHE A N 1
ATOM 2587 C CA . PHE A 1 328 ? 2.622 -1.656 -0.690 1.00 90.75 328 PHE A CA 1
ATOM 2588 C C . PHE A 1 328 ? 2.708 -1.588 0.830 1.00 90.75 328 PHE A C 1
ATOM 2590 O O . PHE A 1 328 ? 3.588 -0.932 1.368 1.00 90.75 328 PHE A O 1
ATOM 2597 N N . SER A 1 329 ? 1.819 -2.288 1.537 1.00 87.69 329 SER A N 1
ATOM 2598 C CA . SER A 1 329 ? 1.921 -2.448 2.988 1.00 87.69 329 SER A CA 1
ATOM 2599 C C . SER A 1 329 ? 2.147 -3.910 3.339 1.00 87.69 329 SER A C 1
ATOM 2601 O O . SER A 1 329 ? 1.236 -4.727 3.226 1.00 87.69 329 SER A O 1
ATOM 2603 N N . SER A 1 330 ? 3.326 -4.257 3.859 1.00 82.75 330 SER A N 1
ATOM 2604 C CA . SER A 1 330 ? 3.630 -5.641 4.264 1.00 82.75 330 SER A CA 1
ATOM 2605 C C . SER A 1 330 ? 2.655 -6.194 5.315 1.00 82.75 330 SER A C 1
ATOM 2607 O O . SER A 1 330 ? 2.395 -7.397 5.365 1.00 82.75 330 SER A O 1
ATOM 2609 N N . LEU A 1 331 ? 2.065 -5.324 6.141 1.00 81.00 331 LEU A N 1
ATOM 2610 C CA . LEU A 1 331 ? 1.087 -5.711 7.155 1.00 81.00 331 LEU A CA 1
ATOM 2611 C C . LEU A 1 331 ? -0.266 -6.093 6.542 1.00 81.00 331 LEU A C 1
ATOM 2613 O O . LEU A 1 331 ? -0.881 -7.070 6.976 1.00 81.00 331 LEU A O 1
ATOM 2617 N N . HIS A 1 332 ? -0.723 -5.327 5.551 1.00 79.75 332 HIS A N 1
ATOM 2618 C CA . HIS A 1 332 ? -2.085 -5.410 5.020 1.00 79.75 332 HIS A CA 1
ATOM 2619 C C . HIS A 1 332 ? -2.179 -6.117 3.664 1.00 79.75 332 HIS A C 1
ATOM 2621 O O . HIS A 1 332 ? -3.236 -6.640 3.320 1.00 79.75 332 HIS A O 1
ATOM 2627 N N . ASP A 1 333 ? -1.068 -6.209 2.941 1.00 80.06 333 ASP A N 1
ATOM 2628 C CA . ASP A 1 333 ? -0.969 -6.734 1.585 1.00 80.06 333 ASP A CA 1
ATOM 2629 C C . ASP A 1 333 ? -0.099 -8.010 1.528 1.00 80.06 333 ASP A C 1
ATOM 2631 O O . ASP A 1 333 ? 0.521 -8.317 0.515 1.00 80.06 333 ASP A O 1
ATOM 2635 N N . LYS A 1 334 ? -0.069 -8.816 2.603 1.00 75.44 334 LYS A N 1
ATOM 2636 C CA . LYS A 1 334 ? 0.737 -10.060 2.684 1.00 75.44 334 LYS A CA 1
ATOM 2637 C C . LYS A 1 334 ? 0.549 -11.005 1.496 1.00 75.44 334 LYS A C 1
ATOM 2639 O O . LYS A 1 334 ? 1.491 -11.643 1.039 1.00 75.44 334 LYS A O 1
ATOM 2644 N N . LEU A 1 335 ? -0.673 -11.097 0.969 1.00 76.12 335 LEU A N 1
ATOM 2645 C CA . LEU A 1 335 ? -0.959 -11.938 -0.195 1.00 76.12 335 LEU A CA 1
ATOM 2646 C C . LEU A 1 335 ? -0.353 -11.394 -1.496 1.00 76.12 335 LEU A C 1
ATOM 2648 O O . LEU A 1 335 ? -0.264 -12.144 -2.459 1.00 76.12 335 LEU A O 1
ATOM 2652 N N . THR A 1 336 ? 0.055 -10.125 -1.550 1.00 75.62 336 THR A N 1
ATOM 2653 C CA . THR A 1 336 ? 0.681 -9.489 -2.719 1.00 75.62 336 THR A CA 1
ATOM 2654 C C . THR A 1 336 ? 2.173 -9.226 -2.519 1.00 75.62 336 THR A C 1
ATOM 2656 O O . THR A 1 336 ? 2.793 -8.540 -3.327 1.00 75.62 336 THR A O 1
ATOM 2659 N N . GLU A 1 337 ? 2.783 -9.784 -1.474 1.00 80.50 337 GLU A N 1
ATOM 2660 C CA . GLU A 1 337 ? 4.242 -9.802 -1.331 1.00 80.50 337 GLU A CA 1
ATOM 2661 C C . GLU A 1 337 ? 4.854 -10.558 -2.523 1.00 80.50 337 GLU A C 1
ATOM 2663 O O . GLU A 1 337 ? 5.595 -10.006 -3.332 1.00 80.50 337 GLU A O 1
ATOM 2668 N N . TYR A 1 338 ? 4.392 -11.787 -2.753 1.00 83.38 338 TYR A N 1
ATOM 2669 C CA . TYR A 1 338 ? 4.857 -12.634 -3.860 1.00 83.38 338 TYR A CA 1
ATOM 2670 C C . TYR A 1 338 ? 4.016 -12.504 -5.136 1.00 83.38 338 TYR A C 1
ATOM 2672 O O . TYR A 1 338 ? 4.390 -13.023 -6.186 1.00 83.38 338 TYR A O 1
ATOM 2680 N N . PHE A 1 339 ? 2.867 -11.829 -5.058 1.00 85.94 339 PHE A N 1
ATOM 2681 C CA . PHE A 1 339 ? 1.901 -11.733 -6.151 1.00 85.94 339 PHE A CA 1
ATOM 2682 C C . PHE A 1 339 ? 1.672 -10.272 -6.551 1.00 85.94 339 PHE A C 1
ATOM 2684 O O . PHE A 1 339 ? 1.738 -9.394 -5.700 1.00 85.94 339 PHE A O 1
ATOM 2691 N N . PRO A 1 340 ? 1.373 -9.971 -7.823 1.00 88.75 340 PRO A N 1
ATOM 2692 C CA . PRO A 1 340 ? 0.977 -8.623 -8.202 1.00 88.75 340 PRO A CA 1
ATOM 2693 C C . PRO A 1 340 ? -0.327 -8.229 -7.501 1.00 88.75 340 PRO A C 1
ATOM 2695 O O . PRO A 1 340 ? -1.229 -9.063 -7.327 1.00 88.75 340 PRO A O 1
ATOM 2698 N N . SER A 1 341 ? -0.435 -6.952 -7.132 1.00 90.69 341 SER A N 1
ATOM 2699 C CA . SER A 1 341 ? -1.674 -6.371 -6.616 1.00 90.69 341 SER A CA 1
ATOM 2700 C C . SER A 1 341 ? -2.790 -6.411 -7.674 1.00 90.69 341 SER A C 1
ATOM 2702 O O . SER A 1 341 ? -2.573 -6.795 -8.827 1.00 90.69 341 SER A O 1
ATOM 2704 N N . SER A 1 342 ? -4.011 -6.012 -7.314 1.00 89.25 342 SER A N 1
ATOM 2705 C CA . SER A 1 342 ? -5.094 -5.852 -8.298 1.00 89.25 342 SER A CA 1
ATOM 2706 C C . SER A 1 342 ? -4.731 -4.841 -9.393 1.00 89.25 342 SER A C 1
ATOM 2708 O O . SER A 1 342 ? -4.956 -5.121 -10.571 1.00 89.25 342 SER A O 1
ATOM 2710 N N . TYR A 1 343 ? -4.116 -3.717 -9.012 1.00 92.44 343 TYR A N 1
ATOM 2711 C CA . TYR A 1 343 ? -3.594 -2.715 -9.939 1.00 92.44 343 TYR A CA 1
ATOM 2712 C C . TYR A 1 343 ? -2.472 -3.294 -10.810 1.00 92.44 343 TYR A C 1
ATOM 2714 O O . TYR A 1 343 ? -2.582 -3.289 -12.036 1.00 92.44 343 TYR A O 1
ATOM 2722 N N . GLY A 1 344 ? -1.461 -3.917 -10.197 1.00 92.62 344 GLY A N 1
ATOM 2723 C CA . GLY A 1 344 ? -0.364 -4.565 -10.914 1.00 92.62 344 GLY A CA 1
ATOM 2724 C C . GLY A 1 344 ? -0.854 -5.613 -11.917 1.00 92.62 344 GLY A C 1
ATOM 2725 O O . GLY A 1 344 ? -0.392 -5.638 -13.052 1.00 92.62 344 GLY A O 1
ATOM 2726 N N . LYS A 1 345 ? -1.856 -6.432 -11.566 1.00 91.62 345 LYS A N 1
ATOM 2727 C CA . LYS A 1 345 ? -2.475 -7.408 -12.486 1.00 91.62 345 LYS A CA 1
ATOM 2728 C C . LYS A 1 345 ? -3.150 -6.744 -13.680 1.00 91.62 345 LYS A C 1
ATOM 2730 O O . LYS A 1 345 ? -3.032 -7.255 -14.792 1.00 91.62 345 LYS A O 1
ATOM 2735 N N . MET A 1 346 ? -3.876 -5.651 -13.453 1.00 91.44 346 MET A N 1
ATOM 2736 C CA . MET A 1 346 ? -4.542 -4.898 -14.515 1.00 91.44 346 MET A CA 1
ATOM 2737 C C . MET A 1 346 ? -3.512 -4.309 -15.483 1.00 91.44 346 MET A C 1
ATOM 2739 O O . MET A 1 346 ? -3.610 -4.540 -16.685 1.00 91.44 346 MET A O 1
ATOM 2743 N N . VAL A 1 347 ? -2.489 -3.634 -14.955 1.00 93.38 347 VAL A N 1
ATOM 2744 C CA . VAL A 1 347 ? -1.423 -3.006 -15.749 1.00 93.38 347 VAL A CA 1
ATOM 2745 C C . VAL A 1 347 ? -0.556 -4.049 -16.465 1.00 93.38 347 VAL A C 1
ATOM 2747 O O . VAL A 1 347 ? -0.171 -3.850 -17.615 1.00 93.38 347 VAL A O 1
ATOM 2750 N N . MET A 1 348 ? -0.285 -5.195 -15.835 1.00 92.62 348 MET A N 1
ATOM 2751 C CA . MET A 1 348 ? 0.381 -6.330 -16.484 1.00 92.62 348 MET A CA 1
ATOM 2752 C C . MET A 1 348 ? -0.451 -6.900 -17.625 1.00 92.62 348 MET A C 1
ATOM 2754 O O . MET A 1 348 ? 0.093 -7.201 -18.682 1.00 92.62 348 MET A O 1
ATOM 2758 N N . LYS A 1 349 ? -1.761 -7.071 -17.421 1.00 90.88 349 LYS A N 1
ATOM 2759 C CA . LYS A 1 349 ? -2.650 -7.584 -18.463 1.00 90.88 349 LYS A CA 1
ATOM 2760 C C . LYS A 1 349 ? -2.661 -6.648 -19.669 1.00 90.88 349 LYS A C 1
ATOM 2762 O O . LYS A 1 349 ? -2.515 -7.142 -20.777 1.00 90.88 349 LYS A O 1
ATOM 2767 N N . ASP A 1 350 ? -2.768 -5.342 -19.439 1.00 91.62 350 ASP A N 1
ATOM 2768 C CA . ASP A 1 350 ? -2.692 -4.326 -20.494 1.00 91.62 350 ASP A CA 1
ATOM 2769 C C . ASP A 1 350 ? -1.343 -4.342 -21.233 1.00 91.62 350 ASP A C 1
ATOM 2771 O O . ASP A 1 350 ? -1.302 -4.205 -22.445 1.00 91.62 350 ASP A O 1
ATOM 2775 N N . PHE A 1 351 ? -0.228 -4.585 -20.541 1.00 92.19 351 PHE A N 1
ATOM 2776 C CA . PHE A 1 351 ? 1.075 -4.702 -21.205 1.00 92.19 351 PHE A CA 1
ATOM 2777 C C . PHE A 1 351 ? 1.168 -5.938 -22.118 1.00 92.19 351 PHE A C 1
ATOM 2779 O O . PHE A 1 351 ? 1.771 -5.890 -23.189 1.00 92.19 351 PHE A O 1
ATOM 2786 N N . ILE A 1 352 ? 0.600 -7.061 -21.670 1.00 88.25 352 ILE A N 1
ATOM 2787 C CA . ILE A 1 352 ? 0.662 -8.350 -22.372 1.00 88.25 352 ILE A CA 1
ATOM 2788 C C . ILE A 1 352 ? -0.310 -8.388 -23.556 1.00 88.25 352 ILE A C 1
ATOM 2790 O O . ILE A 1 352 ? 0.029 -8.905 -24.618 1.00 88.25 352 ILE A O 1
ATOM 2794 N N . ASP A 1 353 ? -1.518 -7.884 -23.337 1.00 87.00 353 ASP A N 1
ATOM 2795 C CA . ASP A 1 353 ? -2.649 -7.901 -24.260 1.00 87.00 353 ASP A CA 1
ATOM 2796 C C . ASP A 1 353 ? -3.285 -6.506 -24.247 1.00 87.00 353 ASP A C 1
ATOM 2798 O O . ASP A 1 353 ? -4.338 -6.304 -23.627 1.00 87.00 353 ASP A O 1
ATOM 2802 N N . PRO A 1 354 ? -2.587 -5.511 -24.831 1.00 85.62 354 PRO A N 1
ATOM 2803 C CA . PRO A 1 354 ? -3.094 -4.153 -24.879 1.00 85.62 354 PRO A CA 1
ATOM 2804 C C . PRO A 1 354 ? -4.401 -4.164 -25.651 1.00 85.62 354 PRO A C 1
ATOM 2806 O O . PRO A 1 354 ? -4.495 -4.762 -26.725 1.00 85.62 354 PRO A O 1
ATOM 2809 N N . ILE A 1 355 ? -5.420 -3.495 -25.112 1.00 79.06 355 ILE A N 1
ATOM 2810 C CA . ILE A 1 355 ? -6.676 -3.330 -25.837 1.00 79.06 355 ILE A CA 1
ATOM 2811 C C . ILE A 1 355 ? -6.340 -2.564 -27.116 1.00 79.06 355 ILE A C 1
ATOM 2813 O O . ILE A 1 355 ? -6.008 -1.379 -27.062 1.00 79.06 355 ILE A O 1
ATOM 2817 N N . GLU A 1 356 ? -6.420 -3.236 -28.266 1.00 63.28 356 GLU A N 1
ATOM 2818 C CA . GLU A 1 356 ? -6.355 -2.571 -29.560 1.00 63.28 356 GLU A CA 1
ATOM 2819 C C . GLU A 1 356 ? -7.540 -1.605 -29.635 1.00 63.28 356 GLU A C 1
ATOM 2821 O O . GLU A 1 356 ? -8.685 -1.979 -29.898 1.00 63.28 356 GLU A O 1
ATOM 2826 N N . LEU A 1 357 ? -7.279 -0.332 -29.344 1.00 54.44 357 LEU A N 1
ATOM 2827 C CA . LEU A 1 357 ? -8.201 0.739 -29.667 1.00 54.44 357 LEU A CA 1
ATOM 2828 C C . LEU A 1 357 ? -8.235 0.820 -31.192 1.00 54.44 357 LEU A C 1
ATOM 2830 O O . LEU A 1 357 ? -7.372 1.432 -31.819 1.00 54.44 357 LEU A O 1
ATOM 2834 N N . PHE A 1 358 ? -9.224 0.162 -31.795 1.00 44.97 358 PHE A N 1
ATOM 2835 C CA . PHE A 1 358 ? -9.557 0.355 -33.197 1.00 44.97 358 PHE A CA 1
ATOM 2836 C C . PHE A 1 358 ? -9.967 1.816 -33.380 1.00 44.97 358 PHE A C 1
ATOM 2838 O O . PHE A 1 358 ? -11.119 2.192 -33.158 1.00 44.97 358 PHE A O 1
ATOM 2845 N N . TYR A 1 359 ? -9.018 2.661 -33.776 1.00 44.84 359 TYR A N 1
ATOM 2846 C CA . TYR A 1 359 ? -9.346 3.965 -34.319 1.00 44.84 359 TYR A CA 1
ATOM 2847 C C . TYR A 1 359 ? -10.118 3.715 -35.614 1.00 44.84 359 TYR A C 1
ATOM 2849 O O . TYR A 1 359 ? -9.565 3.221 -36.598 1.00 44.84 359 TYR A O 1
ATOM 2857 N N . VAL A 1 360 ? -11.418 4.018 -35.607 1.00 41.00 360 VAL A N 1
ATOM 2858 C CA . VAL A 1 360 ? -12.188 4.131 -36.845 1.00 41.00 360 VAL A CA 1
ATOM 2859 C C . VAL A 1 360 ? -11.579 5.318 -37.579 1.00 41.00 360 VAL A C 1
ATOM 2861 O O . VAL A 1 360 ? -11.785 6.460 -37.176 1.00 41.00 360 VAL A O 1
ATOM 2864 N N . ALA A 1 361 ? -10.750 5.036 -38.584 1.00 43.16 361 ALA A N 1
ATOM 2865 C CA . ALA A 1 361 ? -10.195 6.057 -39.457 1.00 43.16 361 ALA A CA 1
ATOM 2866 C C . ALA A 1 361 ? -11.370 6.831 -40.073 1.00 43.16 361 ALA A C 1
ATOM 2868 O O . ALA A 1 361 ? -12.157 6.257 -40.828 1.00 43.16 361 ALA A O 1
ATOM 2869 N N . SER A 1 362 ? -11.528 8.088 -39.659 1.00 41.34 362 SER A N 1
ATOM 2870 C CA . SER A 1 362 ? -12.533 9.021 -40.173 1.00 41.34 362 SER A CA 1
ATOM 2871 C C . SER A 1 362 ? -12.103 9.626 -41.495 1.00 41.34 362 SER A C 1
ATOM 2873 O O . SER A 1 362 ? -10.925 10.057 -41.544 1.00 41.34 362 SER A O 1
#

InterPro domains:
  IPR001503 Glycosyl transferase family 10 [PTHR11929] (27-144)
  IPR038577 GT10-like, C-terminal domain superfamily [G3DSA:3.40.50.11660] (3-114)
  IPR055270 Fucosyltransferase, C-terminal [PF00852] (18-132)

Foldseek 3Di:
DDDDQPPPADPPDLVSLLVVLLVAQEDAQEFPEQPAPDDDSSCVSNLSSNHAYAYDHHPCCCPQAAQHLQHHYPVVDPDPVVSVVVVVVCRVDPVNSVSNVVLVVVPVSVVVNCQQCVLVVDPPVVLVVQVVVCLQLQFDADPRNSHTDAAPQHLFWKAQPPQRATPPSWGKDKDWQPDPPDPPPPVPVVPPDRDIDGDQDWDWGQPPQFQKIKIWGRDRFKIKIKIDHDPPNPPNPTWMKIKIAHPAFQPPQDKAWPLLVVQDPVLADPAKIKMWGHDQWKIKIKIKRGNWPQFGRPDGRMTMTTDDTNVCCVVRPMIMMMIGMHTHHCVPPVVCPNHPGNNRNVVSSCVRPPPPPPDPPD

Sequence (362 aa):
HNTEVPAGSSIATAEGRIELMKKDRIVLAYEEGTEKYHVTDIVWEALMSGAVPAILGASNLETDILPPNSALFASNYNSWDKFSQYVQQVADSKEQWESFQSWRTDEKALTTLEERLNFTRTSPQCRMCRWAYAKQYGLGWDHQQQVVQENHIPKKFCLSAHSHHVLQPFIESWHGGSAPHEPPSDPAGAGHGEETQCQEQNSHLSIDSFGIHRTVWNHDGFTDMTFRIDDSSANADSPAVLRIKVDVQNQEGAIFHNVHTLVPKTVRTKYMSSAAIQDQFAKVTILANWPTTGIRSPAEGLLEIDMPPSSDTAVWGELKLRIITEDFSSLHDKLTEYFPSSYGKMVMKDFIDPIELFYVAS

Radius of gyration: 30.11 Å; chains: 1; bounding box: 78×43×86 Å

pLDDT: mean 86.91, std 13.06, range [41.0, 98.25]

Secondary structure (DSSP, 8-state):
--PPPPTT--SSSHHHHHHHHTT-SEEEEE-S--STT---HHHHHHHHHTPEEEEES-TTHHHHTSPTT-SEEGGG-S-HHHHHHHHHHHHH-HHHHHHTTGGGG-HHHHHHHHHHHGGGGS-HHHHHHHHHHHHHTT-EEETTTTEEE--SS----EEETTT--EEESSEEEEEETTS--PPP--GGGS-TTS-EE-SS--EEEEETTTTEEEEEEEETTEEEEEEEE-TT-TTTTS-EEEEEE-S---GGG--EETGGGGS-GGG--S--EEEEEE-SSEEEEEEESS--S-EE-SSTTEEEEEPPPHHHHHHH-SEEEEEEEEE--TTT-GGGSSS--HHHHHHHHHHHS---------

Organism: NCBI:txid265537